Protein AF-A0A1M7IL48-F1 (afdb_monomer)

Mean predicted aligned error: 13.94 Å

pLDDT: mean 80.11, std 26.63, range [27.34, 98.88]

Radius of gyration: 30.35 Å; Cα contacts (8 Å, |Δi|>4): 413; chains: 1; bounding box: 73×75×78 Å

Structure (mmCIF, N/CA/C/O backbone):
data_AF-A0A1M7IL48-F1
#
_entry.id   AF-A0A1M7IL48-F1
#
loop_
_atom_site.group_PDB
_atom_site.id
_atom_site.type_symbol
_atom_site.label_atom_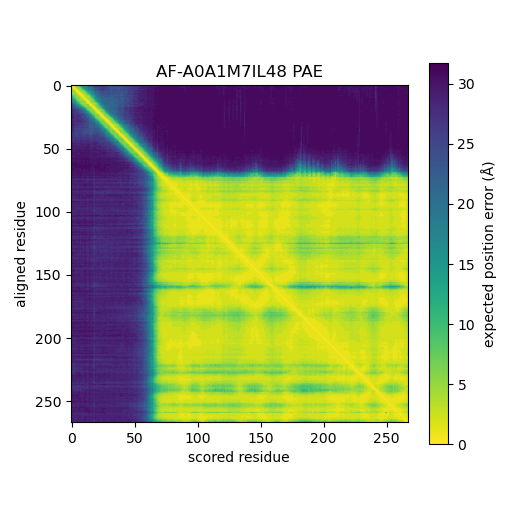id
_atom_site.label_alt_id
_atom_site.label_comp_id
_atom_site.label_asym_id
_atom_site.label_entity_id
_atom_site.label_seq_id
_atom_site.pdbx_PDB_ins_code
_atom_site.Cartn_x
_atom_site.Cartn_y
_atom_site.Cartn_z
_atom_site.occupancy
_atom_site.B_iso_or_equiv
_atom_site.auth_seq_id
_atom_site.auth_comp_id
_atom_site.auth_asym_id
_atom_site.auth_atom_id
_atom_site.pdbx_PDB_model_num
ATOM 1 N N . MET A 1 1 ? -47.225 31.837 -25.339 1.00 39.22 1 MET A N 1
ATOM 2 C CA . MET A 1 1 ? -46.363 32.777 -26.094 1.00 39.22 1 MET A CA 1
ATOM 3 C C . MET A 1 1 ? -45.392 33.449 -25.135 1.00 39.22 1 MET A C 1
ATOM 5 O O . MET A 1 1 ? -45.799 33.731 -24.018 1.00 39.22 1 MET A O 1
ATOM 9 N N . LYS A 1 2 ? -44.196 33.770 -25.651 1.00 35.56 2 LYS A N 1
ATOM 10 C CA . LYS A 1 2 ? -43.119 34.626 -25.107 1.00 35.56 2 LYS A CA 1
ATOM 11 C C . LYS A 1 2 ? -42.047 33.953 -24.231 1.00 35.56 2 LYS A C 1
ATOM 13 O O . LYS A 1 2 ? -42.188 33.799 -23.028 1.00 35.56 2 LYS A O 1
ATOM 18 N N . LYS A 1 3 ? -40.940 33.638 -24.920 1.00 40.78 3 LYS A N 1
ATOM 19 C CA . LYS A 1 3 ? -39.556 33.595 -24.421 1.00 40.78 3 LYS A CA 1
ATOM 20 C C . LYS A 1 3 ? -39.205 34.917 -23.732 1.00 40.78 3 LYS A C 1
ATOM 22 O O . LYS A 1 3 ? -39.582 35.947 -24.286 1.00 40.78 3 LYS A O 1
ATOM 27 N N . GLN A 1 4 ? -38.374 34.892 -22.688 1.00 40.81 4 GLN A N 1
ATOM 28 C CA . GLN A 1 4 ? -37.383 35.947 -22.443 1.00 40.81 4 GLN A CA 1
ATOM 29 C C . GLN A 1 4 ? -36.104 35.373 -21.818 1.00 40.81 4 GLN A C 1
ATOM 31 O O . GLN A 1 4 ? -36.156 34.540 -20.919 1.00 40.81 4 GLN A O 1
ATOM 36 N N . LEU A 1 5 ? -34.978 35.812 -22.386 1.00 42.81 5 LEU A N 1
ATOM 37 C CA . LEU A 1 5 ? -33.608 35.574 -21.946 1.00 42.81 5 LEU A CA 1
ATOM 38 C C . LEU A 1 5 ? -33.311 36.376 -20.671 1.00 42.81 5 LEU A C 1
ATOM 40 O O . LEU A 1 5 ? -33.766 37.514 -20.558 1.00 42.81 5 LEU A O 1
ATOM 44 N N . LEU A 1 6 ? -32.479 35.827 -19.782 1.00 42.81 6 LEU A N 1
ATOM 45 C CA . LEU A 1 6 ? -31.813 36.595 -18.730 1.00 42.81 6 LEU A CA 1
ATOM 46 C C . LEU A 1 6 ? -30.372 36.901 -19.159 1.00 42.81 6 LEU A C 1
ATOM 48 O O . LEU A 1 6 ? -29.627 35.998 -19.536 1.00 42.81 6 LEU A O 1
ATOM 52 N N . ALA A 1 7 ? -30.018 38.183 -19.117 1.00 37.78 7 ALA A N 1
ATOM 53 C CA . ALA A 1 7 ? -28.699 38.713 -19.427 1.00 37.78 7 ALA A CA 1
ATOM 54 C C . ALA A 1 7 ? -27.847 38.862 -18.155 1.00 37.78 7 ALA A C 1
ATOM 56 O O . ALA A 1 7 ? -28.358 39.160 -17.076 1.00 37.78 7 ALA A O 1
ATOM 57 N N . ILE A 1 8 ? -26.542 38.664 -18.330 1.00 40.22 8 ILE A N 1
ATOM 58 C CA . ILE A 1 8 ? -25.466 38.820 -17.347 1.00 40.22 8 ILE A CA 1
ATOM 59 C C . ILE A 1 8 ? -25.166 40.312 -17.136 1.00 40.22 8 ILE A C 1
ATOM 61 O O . ILE A 1 8 ? -25.099 41.065 -18.106 1.00 40.22 8 ILE A O 1
ATOM 65 N N . ALA A 1 9 ? -24.898 40.718 -15.892 1.00 37.94 9 ALA A N 1
ATOM 66 C CA . ALA A 1 9 ? -24.228 41.981 -15.586 1.00 37.94 9 ALA A CA 1
ATOM 67 C C . ALA A 1 9 ? -23.208 41.786 -14.450 1.00 37.94 9 ALA A C 1
ATOM 69 O O . ALA A 1 9 ? -23.570 41.499 -13.311 1.00 37.94 9 ALA A O 1
ATOM 70 N N . LEU A 1 10 ? -21.926 41.940 -14.796 1.00 31.81 10 LEU A N 1
ATOM 71 C CA . LEU A 1 10 ? -20.801 42.124 -13.879 1.00 31.81 10 LEU A CA 1
ATOM 72 C C . LEU A 1 10 ? -20.822 43.564 -13.348 1.00 31.81 10 LEU A C 1
ATOM 74 O O . LEU A 1 10 ? -20.897 44.501 -14.142 1.00 31.81 10 LEU A O 1
ATOM 78 N N . VAL A 1 11 ? -20.671 43.747 -12.036 1.00 45.72 11 VAL A N 1
ATOM 79 C CA . VAL A 1 11 ? -20.342 45.052 -11.445 1.00 45.72 11 VAL A CA 1
ATOM 80 C C . VAL A 1 11 ? -19.132 44.890 -10.535 1.00 45.72 11 VAL A C 1
ATOM 82 O O . VAL A 1 11 ? -19.189 44.218 -9.510 1.00 45.72 11 VAL A O 1
ATOM 85 N N . ALA A 1 12 ? -18.039 45.531 -10.940 1.00 38.00 12 ALA A N 1
ATOM 86 C CA . ALA A 1 12 ? -16.895 45.845 -10.102 1.00 38.00 12 ALA A CA 1
ATOM 87 C C . ALA A 1 12 ? -17.150 47.181 -9.390 1.00 38.00 12 ALA A C 1
ATOM 89 O O . ALA A 1 12 ? -17.581 48.139 -10.032 1.00 38.00 12 ALA A O 1
ATOM 90 N N . MET A 1 13 ? -16.822 47.278 -8.100 1.00 39.97 13 MET A N 1
ATOM 91 C CA . MET A 1 13 ? -16.533 48.562 -7.457 1.00 39.97 13 MET A CA 1
ATOM 92 C C . MET A 1 13 ? -15.357 48.425 -6.492 1.00 39.97 13 MET A C 1
ATOM 94 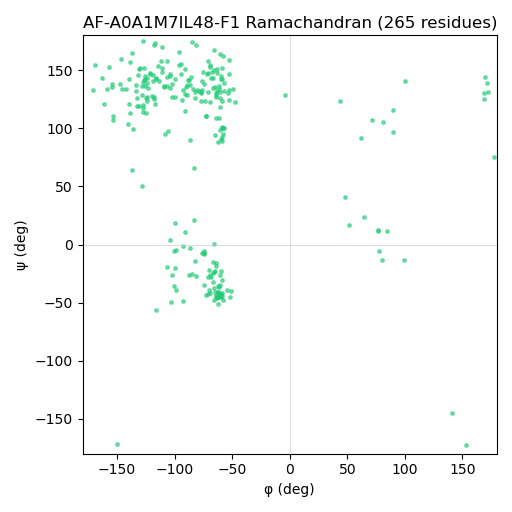O O . MET A 1 13 ? -15.380 47.648 -5.542 1.00 39.97 13 MET A O 1
ATOM 98 N N . MET A 1 14 ? -14.330 49.218 -6.790 1.00 40.41 14 MET A N 1
ATOM 99 C CA . MET A 1 14 ? -13.248 49.611 -5.897 1.00 40.41 14 MET A CA 1
ATOM 100 C C . MET A 1 14 ? -13.777 50.545 -4.801 1.00 40.41 14 MET A C 1
ATOM 102 O O . MET A 1 14 ? -14.719 51.300 -5.034 1.00 40.41 14 MET A O 1
ATOM 106 N N . GLY A 1 15 ? -13.104 50.571 -3.650 1.00 37.19 15 GLY A N 1
ATOM 107 C CA . GLY A 1 15 ? -13.331 51.594 -2.630 1.00 37.19 15 GLY A CA 1
ATOM 108 C C . GLY A 1 15 ? -12.500 51.390 -1.368 1.00 37.19 15 GLY A C 1
ATOM 109 O O . GLY A 1 15 ? -13.026 50.969 -0.345 1.00 37.19 15 GLY A O 1
ATOM 110 N N . LEU A 1 16 ? -11.202 51.696 -1.438 1.00 35.31 16 LEU A N 1
ATOM 111 C CA . LEU A 1 16 ? -10.385 51.993 -0.260 1.00 35.31 16 LEU A CA 1
ATOM 112 C C . LEU A 1 16 ? -10.697 53.419 0.205 1.00 35.31 16 LEU A C 1
ATOM 114 O O . LEU A 1 16 ? -10.642 54.338 -0.608 1.00 35.31 16 LEU A O 1
ATOM 118 N N . THR A 1 17 ? -10.977 53.600 1.497 1.00 35.31 17 THR A N 1
ATOM 119 C CA . THR A 1 17 ? -10.338 54.586 2.397 1.00 35.31 17 THR A CA 1
ATOM 120 C C . THR A 1 17 ? -11.111 54.680 3.714 1.00 35.31 17 THR A C 1
ATOM 122 O O . THR A 1 17 ? -12.298 54.984 3.732 1.00 35.31 17 THR A O 1
ATOM 125 N N . ALA A 1 18 ? -10.410 54.485 4.829 1.00 29.98 18 ALA A N 1
ATOM 126 C CA . ALA A 1 18 ? -10.727 55.146 6.090 1.00 29.98 18 ALA A CA 1
ATOM 127 C C . ALA A 1 18 ? -9.439 55.257 6.913 1.00 29.98 18 ALA A C 1
ATOM 129 O O . ALA A 1 18 ? -8.909 54.262 7.406 1.00 29.98 18 ALA A O 1
ATOM 130 N N . CYS A 1 19 ? -8.923 56.483 6.996 1.00 35.69 19 CYS A N 1
ATOM 131 C CA . CYS A 1 19 ? -7.840 56.883 7.881 1.00 35.69 19 CYS A CA 1
ATOM 132 C C . CYS A 1 19 ? -8.281 56.758 9.345 1.00 35.69 19 CYS A C 1
ATOM 134 O O . CYS A 1 19 ? -9.362 57.219 9.711 1.00 35.69 19 CYS A O 1
ATOM 136 N N . GLY A 1 20 ? -7.416 56.197 10.182 1.00 30.62 20 GLY A N 1
ATOM 137 C CA . GLY A 1 20 ? -7.510 56.254 11.635 1.00 30.62 20 GLY A CA 1
ATOM 138 C C . GLY A 1 20 ? -6.107 56.449 12.188 1.00 30.62 20 GLY A C 1
ATOM 139 O O . GLY A 1 20 ? -5.299 55.527 12.160 1.00 30.62 20 GLY A O 1
ATOM 140 N N . GLU A 1 21 ? -5.815 57.673 12.610 1.00 29.94 21 GLU A N 1
ATOM 141 C CA . GLU A 1 21 ? -4.534 58.102 13.160 1.00 29.94 21 GLU A CA 1
ATOM 142 C C . GLU A 1 21 ? -4.566 57.999 14.687 1.00 29.94 21 GLU A C 1
ATOM 144 O O . GLU A 1 21 ? -5.426 58.597 15.331 1.00 29.94 21 GLU A O 1
ATOM 149 N N . SER A 1 22 ? -3.622 57.258 15.268 1.00 32.09 22 SER A N 1
ATOM 150 C CA . SER A 1 22 ? -3.131 57.501 16.627 1.00 32.09 22 SER A CA 1
ATOM 151 C C . SER A 1 22 ? -1.775 56.822 16.818 1.00 32.09 22 SER A C 1
ATOM 153 O O . SER A 1 22 ? -1.643 55.607 16.664 1.00 32.09 22 SER A O 1
ATOM 155 N N . GLU A 1 23 ? -0.778 57.642 17.137 1.00 29.47 23 GLU A N 1
ATOM 156 C CA . GLU A 1 23 ? 0.610 57.293 17.424 1.00 29.47 23 GLU A CA 1
ATOM 157 C C . GLU A 1 23 ? 0.757 56.292 18.586 1.00 29.47 23 GLU A C 1
ATOM 159 O O . GLU A 1 23 ? 0.158 56.455 19.647 1.00 29.47 23 GLU A O 1
ATOM 164 N N . SER A 1 24 ? 1.654 55.311 18.450 1.00 27.34 24 SER A N 1
ATOM 165 C CA . SER A 1 24 ? 2.903 55.279 19.233 1.00 27.34 24 SER A CA 1
ATOM 166 C C . SER A 1 24 ? 3.703 53.977 19.056 1.00 27.34 24 SER A C 1
ATOM 168 O O . SER A 1 24 ? 3.239 52.864 19.267 1.00 27.34 24 SER A O 1
ATOM 170 N N . SER A 1 25 ? 4.994 54.187 18.787 1.00 27.88 25 SER A N 1
ATOM 171 C CA . SER A 1 25 ? 6.159 53.369 19.161 1.00 27.88 25 SER A CA 1
ATOM 172 C C . SER A 1 25 ? 6.452 52.000 18.507 1.00 27.88 25 SER A C 1
ATOM 174 O O . SER A 1 25 ? 5.992 50.953 18.938 1.00 27.88 25 SER A O 1
ATOM 176 N N . LYS A 1 26 ? 7.502 52.075 17.670 1.00 28.53 26 LYS A N 1
ATOM 177 C CA . LYS A 1 26 ? 8.737 51.256 17.621 1.00 28.53 26 LYS A CA 1
ATOM 178 C C . LYS A 1 26 ? 8.792 49.965 16.778 1.00 28.53 26 LYS A C 1
ATOM 180 O O . LYS A 1 26 ? 8.310 48.919 17.179 1.00 28.53 26 LYS A O 1
ATOM 185 N N . LYS A 1 27 ? 9.695 50.087 15.784 1.00 27.78 27 LYS A N 1
ATOM 186 C CA . LYS A 1 27 ? 10.626 49.111 15.172 1.00 27.78 27 LYS A CA 1
ATOM 187 C C . LYS A 1 27 ? 10.063 48.149 14.117 1.00 27.78 27 LYS A C 1
ATOM 189 O O . LYS A 1 27 ? 9.462 47.149 14.464 1.00 27.78 27 LYS A O 1
ATOM 194 N N . GLU A 1 28 ? 10.389 48.411 12.845 1.00 32.62 28 GLU A N 1
ATOM 195 C CA . GLU A 1 28 ? 11.391 47.666 12.042 1.00 32.62 28 GLU A CA 1
ATOM 196 C C . GLU A 1 28 ? 11.365 48.085 10.553 1.00 32.62 28 GLU A C 1
ATOM 198 O O . GLU A 1 28 ? 10.289 48.268 9.990 1.00 32.62 28 GLU A O 1
ATOM 203 N N . LYS A 1 29 ? 12.552 48.219 9.930 1.00 28.06 29 LYS A N 1
ATOM 204 C CA . LYS A 1 29 ? 12.923 47.927 8.513 1.00 28.06 29 LYS A CA 1
ATOM 205 C C . LYS A 1 29 ? 14.322 48.521 8.249 1.00 28.06 29 LYS A C 1
ATOM 207 O O . LYS A 1 29 ? 14.585 49.613 8.730 1.00 28.06 29 LYS A O 1
ATOM 212 N N . SER A 1 30 ? 15.335 47.844 7.691 1.00 28.81 30 SER A N 1
ATOM 213 C CA . SER A 1 30 ? 15.449 47.043 6.454 1.00 28.81 30 SER A CA 1
ATOM 214 C C . SER A 1 30 ? 15.180 47.882 5.198 1.00 28.81 30 SER A C 1
ATOM 216 O O . SER A 1 30 ? 14.038 48.028 4.768 1.00 28.81 30 SER A O 1
ATOM 218 N N . ASP A 1 31 ? 16.266 48.432 4.645 1.00 30.11 31 ASP A N 1
ATOM 219 C CA . ASP A 1 31 ? 16.323 49.190 3.391 1.00 30.11 31 ASP A CA 1
ATOM 220 C C . ASP A 1 31 ? 16.583 48.275 2.184 1.00 30.11 31 ASP A C 1
ATOM 222 O O . ASP A 1 31 ? 17.447 47.395 2.217 1.00 30.11 31 ASP A O 1
ATOM 226 N N . LYS A 1 32 ? 15.853 48.537 1.093 1.00 29.06 32 LYS A N 1
ATOM 227 C CA . LYS A 1 32 ? 16.016 47.963 -0.250 1.00 29.06 32 LYS A CA 1
ATOM 228 C C . LYS A 1 32 ? 16.345 49.115 -1.207 1.00 29.06 32 LYS A C 1
ATOM 230 O O . LYS A 1 32 ? 15.608 50.095 -1.246 1.00 29.06 32 LYS A O 1
ATOM 235 N N . LYS A 1 33 ? 17.454 48.994 -1.944 1.00 30.70 33 LYS A N 1
ATOM 236 C CA . LYS A 1 33 ? 18.028 50.031 -2.820 1.00 30.70 33 LYS A CA 1
ATOM 237 C C . LYS A 1 33 ? 17.515 49.945 -4.268 1.00 30.70 33 LYS A C 1
ATOM 239 O O . LYS A 1 33 ? 17.153 48.870 -4.742 1.00 30.70 33 LYS A O 1
ATOM 244 N N . GLU A 1 34 ? 17.502 51.124 -4.888 1.00 31.08 34 GLU A N 1
ATOM 245 C CA . GLU A 1 34 ? 17.028 51.576 -6.204 1.00 31.08 34 GLU A CA 1
ATOM 246 C C . GLU A 1 34 ? 17.523 50.828 -7.453 1.00 31.08 34 GLU A C 1
ATOM 248 O O . GLU A 1 34 ? 18.600 50.235 -7.476 1.00 31.08 34 GLU A O 1
ATOM 253 N N . ALA A 1 35 ? 16.731 50.986 -8.522 1.00 28.33 35 ALA A N 1
ATOM 254 C CA . ALA A 1 35 ? 17.084 50.786 -9.922 1.00 28.33 35 ALA A CA 1
ATOM 255 C C . ALA A 1 35 ? 17.211 52.160 -10.613 1.00 28.33 35 ALA A C 1
ATOM 257 O O . ALA A 1 35 ? 16.340 53.010 -10.429 1.00 28.33 35 ALA A O 1
ATOM 258 N N . GLU A 1 36 ? 18.253 52.354 -11.427 1.00 33.31 36 GLU A N 1
ATOM 259 C CA . GLU A 1 36 ? 18.422 53.524 -12.300 1.00 33.31 36 GLU A CA 1
ATOM 260 C C . GLU A 1 36 ? 18.242 53.152 -13.781 1.00 33.31 36 GLU A C 1
ATOM 262 O O . GLU A 1 36 ? 18.735 52.138 -14.274 1.00 33.31 36 GLU A O 1
ATOM 267 N N . THR A 1 37 ? 17.514 54.028 -14.466 1.00 31.91 37 THR A N 1
ATOM 268 C CA . THR A 1 37 ? 17.273 54.158 -15.909 1.00 31.91 37 THR A CA 1
ATOM 269 C C . THR A 1 37 ? 18.337 55.017 -16.591 1.00 31.91 37 THR A C 1
ATOM 271 O O . THR A 1 37 ? 18.580 56.109 -16.086 1.00 31.91 37 THR A O 1
ATOM 274 N N . THR A 1 38 ? 18.768 54.665 -17.814 1.00 29.89 38 THR A N 1
ATOM 275 C CA . THR A 1 38 ? 19.127 55.666 -18.846 1.00 29.89 38 THR A CA 1
ATOM 276 C C . THR A 1 38 ? 18.985 55.113 -20.271 1.00 29.89 38 THR A C 1
ATOM 278 O O . THR A 1 38 ? 19.451 54.021 -20.581 1.00 29.89 38 THR A O 1
ATOM 281 N N . THR A 1 39 ? 18.389 55.922 -21.149 1.00 29.25 39 THR A N 1
ATOM 282 C CA . THR A 1 39 ? 18.326 55.781 -22.617 1.00 29.25 39 THR A CA 1
ATOM 283 C C . THR A 1 39 ? 18.953 57.031 -23.241 1.00 29.25 39 THR A C 1
ATOM 285 O O . THR A 1 39 ? 18.781 58.107 -22.674 1.00 29.25 39 THR A O 1
ATOM 288 N N . VAL A 1 40 ? 19.611 56.906 -24.403 1.00 33.66 40 VAL A N 1
ATOM 289 C CA . VAL A 1 40 ? 19.364 57.636 -25.677 1.00 33.66 40 VAL A CA 1
ATOM 290 C C . VAL A 1 40 ? 20.516 57.364 -26.668 1.00 33.66 40 VAL A C 1
ATOM 292 O O . VAL A 1 40 ? 21.663 57.167 -26.282 1.00 33.66 40 VAL A O 1
ATOM 295 N N . ALA A 1 41 ? 20.121 57.288 -27.940 1.00 34.03 41 ALA A N 1
ATOM 296 C CA . ALA A 1 41 ? 20.806 56.831 -29.146 1.00 34.03 41 ALA A CA 1
ATOM 297 C C . ALA A 1 41 ? 21.753 57.847 -29.815 1.00 34.03 41 ALA A C 1
ATOM 299 O O . ALA A 1 41 ? 21.668 59.035 -29.531 1.00 34.03 41 ALA A O 1
ATOM 300 N N . GLU A 1 42 ? 22.516 57.379 -30.816 1.00 32.06 42 GLU A N 1
ATOM 301 C CA . GLU A 1 42 ? 22.697 58.082 -32.098 1.00 32.06 42 GLU A CA 1
ATOM 302 C C . GLU A 1 42 ? 23.117 57.126 -33.240 1.00 32.06 42 GLU A C 1
ATOM 304 O O . GLU A 1 42 ? 23.696 56.064 -33.016 1.00 32.06 42 GLU A O 1
ATOM 309 N N . THR A 1 43 ? 22.749 57.524 -34.459 1.00 30.47 43 THR A N 1
ATOM 310 C CA . THR A 1 43 ? 22.688 56.790 -35.739 1.00 30.47 43 THR A CA 1
ATOM 311 C C . THR A 1 43 ? 23.759 57.307 -36.707 1.00 30.47 43 THR A C 1
ATOM 313 O O . THR A 1 43 ? 23.965 58.515 -36.720 1.00 30.47 43 THR A O 1
ATOM 316 N N . THR A 1 44 ? 24.335 56.489 -37.607 1.00 30.06 44 THR A N 1
ATOM 317 C CA . THR A 1 44 ? 24.717 56.917 -38.985 1.00 30.06 44 THR A CA 1
ATOM 318 C C . THR A 1 44 ? 24.862 55.716 -39.951 1.00 30.06 44 THR A C 1
ATOM 320 O O . THR A 1 44 ? 25.468 54.707 -39.598 1.00 30.06 44 THR A O 1
ATOM 323 N N . GLU A 1 45 ? 24.273 55.860 -41.148 1.00 30.62 45 GLU A N 1
ATOM 324 C CA . GLU A 1 45 ? 24.330 55.041 -42.388 1.00 30.62 45 GLU A CA 1
ATOM 325 C C . GLU A 1 45 ? 25.772 54.925 -42.970 1.00 30.62 45 GLU A C 1
ATOM 327 O O . GLU A 1 45 ? 26.644 55.677 -42.556 1.00 30.62 45 GLU A O 1
ATOM 332 N N . GLU A 1 46 ? 26.164 54.018 -43.885 1.00 31.50 46 GLU A N 1
ATOM 333 C CA . GLU A 1 46 ? 25.662 53.819 -45.260 1.00 31.50 46 GLU A CA 1
ATOM 334 C C . GLU A 1 46 ? 26.212 52.513 -45.915 1.00 31.50 46 GLU A C 1
ATOM 336 O O . GLU A 1 46 ? 27.410 52.245 -45.894 1.00 31.50 46 GLU A O 1
ATOM 341 N N . LYS A 1 47 ? 25.302 51.732 -46.524 1.00 30.09 47 LYS A N 1
ATOM 342 C CA . LYS A 1 47 ? 25.309 51.142 -47.889 1.00 30.09 47 LYS A CA 1
ATOM 343 C C . LYS A 1 47 ? 26.572 50.484 -48.494 1.00 30.09 47 LYS A C 1
ATOM 345 O O . LYS A 1 47 ? 27.524 51.160 -48.867 1.00 30.09 47 LYS A O 1
ATOM 350 N N . THR A 1 48 ? 26.440 49.212 -48.899 1.00 28.91 48 THR A N 1
ATOM 351 C CA . THR A 1 48 ? 26.691 48.757 -50.293 1.00 28.91 48 THR A CA 1
ATOM 352 C C . THR A 1 48 ? 26.076 47.378 -50.584 1.00 28.91 48 THR A C 1
ATOM 354 O O . THR A 1 48 ? 25.972 46.526 -49.711 1.00 28.91 48 THR A O 1
ATOM 357 N N . THR A 1 49 ? 25.589 47.251 -51.817 1.00 30.25 49 THR A N 1
ATOM 358 C CA . THR A 1 49 ? 24.817 46.178 -52.471 1.00 30.25 49 THR A CA 1
ATOM 359 C C . THR A 1 49 ? 25.684 45.046 -53.046 1.00 30.25 49 THR A C 1
ATOM 361 O O . THR A 1 49 ? 26.889 45.227 -53.164 1.00 30.25 49 THR A O 1
ATOM 364 N N . GLU A 1 50 ? 24.987 44.004 -53.537 1.00 35.25 50 GLU A N 1
ATOM 365 C CA . GLU A 1 50 ? 25.389 42.857 -54.394 1.00 35.25 50 GLU A CA 1
ATOM 366 C C . GLU A 1 50 ? 25.634 41.535 -53.646 1.00 35.25 50 GLU A C 1
ATOM 368 O O . GLU A 1 50 ? 26.227 41.550 -52.577 1.00 35.25 50 GLU A O 1
ATOM 373 N N . THR A 1 51 ? 25.274 40.330 -54.104 1.00 28.97 51 THR A N 1
ATOM 374 C CA . THR A 1 51 ? 24.363 39.742 -55.114 1.00 28.97 51 THR A CA 1
ATOM 375 C C . THR A 1 51 ? 24.359 38.227 -54.788 1.00 28.97 51 THR A C 1
ATOM 377 O O . THR A 1 51 ? 25.294 37.742 -54.160 1.00 28.97 51 THR A O 1
ATOM 380 N N . GLU A 1 52 ? 23.285 37.526 -55.161 1.00 37.72 52 GLU A N 1
ATOM 381 C CA . GLU A 1 52 ? 23.068 36.065 -55.240 1.00 37.72 52 GLU A CA 1
ATOM 382 C C . GLU A 1 52 ? 24.240 35.103 -54.943 1.00 37.72 52 GLU A C 1
ATOM 384 O O . GLU A 1 52 ? 25.245 35.109 -55.646 1.00 37.72 52 GLU A O 1
ATOM 389 N N . GLU A 1 53 ? 23.998 34.131 -54.056 1.00 34.19 53 GLU A N 1
ATOM 390 C CA . GLU A 1 53 ? 24.191 32.715 -54.401 1.00 34.19 53 GLU A CA 1
ATOM 391 C C . GLU A 1 53 ? 23.267 31.847 -53.528 1.00 34.19 53 GLU A C 1
ATOM 393 O O . GLU A 1 53 ? 23.423 31.752 -52.310 1.00 34.19 53 GLU A O 1
ATOM 398 N N . GLU A 1 54 ? 22.251 31.246 -54.152 1.00 41.91 54 GLU A N 1
ATOM 399 C CA . GLU A 1 54 ? 21.460 30.174 -53.553 1.00 41.91 54 GLU A CA 1
ATOM 400 C C . GLU A 1 54 ? 22.377 28.968 -53.329 1.00 41.91 54 GLU A C 1
ATOM 402 O O . GLU A 1 54 ? 22.783 28.294 -54.274 1.00 41.91 54 GLU A O 1
ATOM 407 N N . THR A 1 55 ? 22.702 28.671 -52.073 1.00 33.06 55 THR A N 1
ATOM 408 C CA . THR A 1 55 ? 23.255 27.368 -51.698 1.00 33.06 55 THR A CA 1
ATOM 409 C C . THR A 1 55 ? 22.189 26.605 -50.931 1.00 33.06 55 THR A C 1
ATOM 411 O O . THR A 1 55 ? 21.993 26.779 -49.732 1.00 33.06 55 THR A O 1
ATOM 414 N N . THR A 1 56 ? 21.464 25.768 -51.666 1.00 40.19 56 THR A N 1
ATOM 415 C CA . THR A 1 56 ? 20.666 24.663 -51.136 1.00 40.19 56 THR A CA 1
ATOM 416 C C . THR A 1 56 ? 21.604 23.743 -50.358 1.00 40.19 56 THR A C 1
ATOM 418 O O . THR A 1 56 ? 22.293 22.906 -50.936 1.00 40.19 56 THR A O 1
ATOM 421 N N . THR A 1 57 ? 21.687 23.927 -49.045 1.00 35.66 57 THR A N 1
ATOM 422 C CA . THR A 1 57 ? 22.284 22.941 -48.149 1.00 35.66 57 THR A CA 1
ATOM 423 C C . THR A 1 57 ? 21.304 21.784 -48.042 1.00 35.66 57 THR A C 1
ATOM 425 O O . THR A 1 57 ? 20.204 21.927 -47.507 1.00 35.66 57 THR A O 1
ATOM 428 N N . GLU A 1 58 ? 21.691 20.652 -48.624 1.00 40.62 58 GLU A N 1
ATOM 429 C CA . GLU A 1 58 ? 21.009 19.374 -48.478 1.00 40.62 58 GLU A CA 1
ATOM 430 C C . GLU A 1 58 ? 20.732 19.120 -46.994 1.00 40.62 58 GLU A C 1
ATOM 432 O O . GLU A 1 58 ? 21.641 19.117 -46.161 1.00 40.62 58 GLU A O 1
ATOM 437 N N . ALA A 1 59 ? 19.454 18.931 -46.666 1.00 40.91 59 ALA A N 1
ATOM 438 C CA . ALA A 1 59 ? 19.050 18.378 -45.392 1.00 40.91 59 ALA A CA 1
ATOM 439 C C . ALA A 1 59 ? 19.655 16.973 -45.301 1.00 40.91 59 ALA A C 1
ATOM 441 O O . ALA A 1 59 ? 19.141 16.020 -45.887 1.00 40.91 59 ALA A O 1
ATOM 442 N N . SER A 1 60 ? 20.783 16.868 -44.599 1.00 38.84 60 SER A N 1
ATOM 443 C CA . SER A 1 60 ? 21.283 15.602 -44.092 1.00 38.84 60 SER A CA 1
ATOM 444 C C . SER A 1 60 ? 20.191 15.050 -43.189 1.00 38.84 60 SER A C 1
ATOM 446 O O . SER A 1 60 ? 19.994 15.527 -42.074 1.00 38.84 60 SER A O 1
ATOM 448 N N . SER A 1 61 ? 19.435 14.094 -43.720 1.00 45.09 61 SER A N 1
ATOM 449 C CA . SER A 1 61 ? 18.591 13.195 -42.951 1.00 45.09 61 SER A CA 1
ATOM 450 C C . SER A 1 61 ? 19.508 12.453 -41.983 1.00 45.09 61 SER A C 1
ATOM 452 O O . SER A 1 61 ? 20.059 11.411 -42.332 1.00 45.09 61 SER A O 1
ATOM 454 N N . GLU A 1 62 ? 19.718 13.019 -40.794 1.00 44.72 62 GLU A N 1
ATOM 455 C CA . GLU A 1 62 ? 20.119 12.245 -39.627 1.00 44.72 62 GLU A CA 1
ATOM 456 C C . GLU A 1 62 ? 19.019 11.209 -39.425 1.00 44.72 62 GLU A C 1
ATOM 458 O O . GLU A 1 62 ? 17.907 11.497 -38.991 1.00 44.72 62 GLU A O 1
ATOM 463 N N . GLU A 1 63 ? 19.314 10.004 -39.894 1.00 46.25 63 GLU A N 1
ATOM 464 C CA . GLU A 1 63 ? 18.577 8.804 -39.570 1.00 46.25 63 GLU A CA 1
ATOM 465 C C . GLU A 1 63 ? 18.639 8.694 -38.042 1.00 46.25 63 GLU A C 1
ATOM 467 O O . GLU A 1 63 ? 19.678 8.344 -37.482 1.00 46.25 63 GLU A O 1
ATOM 472 N N . GLU A 1 64 ? 17.563 9.100 -37.358 1.00 44.94 64 GLU A N 1
ATOM 473 C CA . GLU A 1 64 ? 17.384 8.836 -35.936 1.00 44.94 64 GLU A CA 1
ATOM 474 C C . GLU A 1 64 ? 17.423 7.317 -35.765 1.00 44.94 64 GLU A C 1
ATOM 476 O O . GLU A 1 64 ? 16.423 6.609 -35.904 1.00 44.94 64 GLU A O 1
ATOM 481 N N . THR A 1 65 ? 18.614 6.791 -35.488 1.00 38.16 65 THR A N 1
ATOM 482 C CA . THR A 1 65 ? 18.782 5.469 -34.913 1.00 38.16 65 THR A CA 1
ATOM 483 C C . THR A 1 65 ? 18.108 5.512 -33.555 1.00 38.16 65 THR A C 1
ATOM 485 O O . THR A 1 65 ? 18.729 5.836 -32.542 1.00 38.16 65 THR A O 1
ATOM 488 N N . THR A 1 66 ? 16.811 5.215 -33.547 1.00 44.94 66 THR A N 1
ATOM 489 C CA . THR A 1 66 ? 16.066 4.843 -32.354 1.00 44.94 66 THR A CA 1
ATOM 490 C C . THR A 1 66 ? 16.746 3.593 -31.815 1.00 44.94 66 THR A C 1
ATOM 492 O O . THR A 1 66 ? 16.497 2.462 -32.229 1.00 44.94 66 THR A O 1
ATOM 495 N N . THR A 1 67 ? 17.719 3.809 -30.933 1.00 43.47 67 THR A N 1
ATOM 496 C CA . THR A 1 67 ? 18.281 2.742 -30.122 1.00 43.47 67 THR A CA 1
ATOM 497 C C . THR A 1 67 ? 17.133 2.303 -29.232 1.00 43.47 67 THR A C 1
ATOM 499 O O . THR A 1 67 ? 16.840 2.947 -28.231 1.00 43.47 67 THR A O 1
ATOM 502 N N . SER A 1 68 ? 16.407 1.270 -29.664 1.00 53.69 68 SER A N 1
ATOM 503 C CA . SER A 1 68 ? 15.395 0.606 -28.854 1.00 53.69 68 SER A CA 1
ATOM 504 C C . SER A 1 68 ? 16.096 0.140 -27.586 1.00 53.69 68 SER A C 1
ATOM 506 O O . SER A 1 68 ? 16.824 -0.854 -27.618 1.00 53.69 68 SER A O 1
ATOM 508 N N . ALA A 1 69 ? 15.933 0.888 -26.494 1.00 59.72 69 ALA A N 1
ATOM 509 C CA . ALA A 1 69 ? 16.429 0.486 -25.191 1.00 59.72 69 ALA A CA 1
ATOM 510 C C . ALA A 1 69 ? 15.896 -0.922 -24.895 1.00 59.72 69 ALA A C 1
ATOM 512 O O . ALA A 1 69 ? 14.724 -1.218 -25.148 1.00 59.72 69 ALA A O 1
ATOM 513 N N . ALA A 1 70 ? 16.773 -1.815 -24.439 1.00 66.38 70 ALA A N 1
ATOM 514 C CA . ALA A 1 70 ? 16.360 -3.150 -24.034 1.00 66.38 70 ALA A CA 1
ATOM 515 C C . ALA A 1 70 ? 15.321 -3.037 -22.907 1.00 66.38 70 ALA A C 1
ATOM 517 O O . ALA A 1 70 ? 15.416 -2.150 -22.055 1.00 66.38 70 ALA A O 1
ATOM 518 N N . ALA A 1 71 ? 14.316 -3.915 -22.920 1.00 75.62 71 ALA A N 1
ATOM 519 C CA . ALA A 1 71 ? 13.312 -3.946 -21.864 1.00 75.62 71 ALA A CA 1
ATOM 520 C C . ALA A 1 71 ? 13.983 -4.204 -20.498 1.00 75.62 71 ALA A C 1
ATOM 522 O O . ALA A 1 71 ? 14.934 -4.988 -20.440 1.00 75.62 71 ALA A O 1
ATOM 523 N N . PRO A 1 72 ? 13.511 -3.570 -19.409 1.00 81.31 72 PRO A N 1
ATOM 524 C CA . PRO A 1 72 ? 14.066 -3.795 -18.079 1.00 81.31 72 PRO A CA 1
ATOM 525 C C . PRO A 1 72 ? 13.884 -5.260 -17.659 1.00 81.31 72 PRO A C 1
ATOM 527 O O . PRO A 1 72 ? 12.796 -5.821 -17.797 1.00 81.31 72 PRO A O 1
ATOM 530 N N . GLU A 1 73 ? 14.943 -5.873 -17.129 1.00 87.12 73 GLU A N 1
ATOM 531 C CA . GLU A 1 73 ? 14.896 -7.229 -16.573 1.00 87.12 73 GLU A CA 1
ATOM 532 C C . GLU A 1 73 ? 14.575 -7.173 -15.074 1.00 87.12 73 GLU A C 1
ATOM 534 O O . GLU A 1 73 ? 15.361 -6.665 -14.275 1.00 87.12 73 GLU A O 1
ATOM 539 N N . TYR A 1 74 ? 13.413 -7.699 -14.688 1.00 90.56 74 TYR A N 1
ATOM 540 C CA . TYR A 1 74 ? 12.965 -7.772 -13.296 1.00 90.56 74 TYR A CA 1
ATOM 541 C C . TYR A 1 74 ? 13.033 -9.201 -12.757 1.00 90.56 74 TYR A C 1
ATOM 543 O O . TYR A 1 74 ? 12.972 -10.166 -13.523 1.00 90.56 74 TYR A O 1
ATOM 551 N N . ASP A 1 75 ? 13.098 -9.335 -11.432 1.00 93.00 75 ASP A N 1
ATOM 552 C CA . ASP A 1 75 ? 12.942 -10.637 -10.786 1.00 93.00 75 ASP A CA 1
ATOM 553 C C . ASP A 1 75 ? 11.535 -11.209 -11.053 1.00 93.00 75 ASP A C 1
ATOM 555 O O . ASP A 1 75 ? 10.549 -10.478 -11.179 1.00 93.00 75 ASP A O 1
ATOM 559 N N . GLU A 1 76 ? 11.431 -12.539 -11.138 1.00 93.69 76 GLU A N 1
ATOM 560 C CA . GLU A 1 76 ? 10.153 -13.221 -11.363 1.00 93.69 76 GLU A CA 1
ATOM 561 C C . GLU A 1 76 ? 9.160 -12.910 -10.231 1.00 93.69 76 GLU A C 1
ATOM 563 O O . GLU A 1 76 ? 9.441 -13.157 -9.053 1.00 93.69 76 GLU A O 1
ATOM 568 N N . PHE A 1 77 ? 7.971 -12.420 -10.594 1.00 95.44 77 PHE A N 1
ATOM 569 C CA . PHE A 1 77 ? 6.902 -12.166 -9.634 1.00 95.44 77 PHE A CA 1
ATOM 570 C C . PHE A 1 77 ? 6.415 -13.463 -8.985 1.00 95.44 77 PHE A C 1
ATOM 572 O O . PHE A 1 77 ? 6.060 -14.431 -9.660 1.00 95.44 77 PHE A O 1
ATOM 579 N N . LYS A 1 78 ? 6.334 -13.449 -7.653 1.00 95.25 78 LYS A N 1
ATOM 580 C CA . LYS A 1 78 ? 5.770 -14.533 -6.850 1.00 95.25 78 LYS A CA 1
ATOM 581 C C . LYS A 1 78 ? 4.713 -13.959 -5.923 1.00 95.25 78 LYS A C 1
ATOM 583 O O . LYS A 1 78 ? 5.016 -13.109 -5.089 1.00 95.25 78 LYS A O 1
ATOM 588 N N . LEU A 1 79 ? 3.483 -14.445 -6.065 1.00 97.12 79 LEU A N 1
ATOM 589 C CA . LEU A 1 79 ? 2.399 -14.090 -5.160 1.00 97.12 79 LEU A CA 1
ATOM 590 C C . LEU A 1 79 ? 2.730 -14.596 -3.750 1.00 97.12 79 LEU A C 1
ATOM 592 O O . LEU A 1 79 ? 3.068 -15.766 -3.575 1.00 97.12 79 LEU A O 1
ATOM 596 N N . VAL A 1 80 ? 2.638 -13.714 -2.754 1.00 97.44 80 VAL A N 1
ATOM 597 C CA . VAL A 1 80 ? 2.852 -14.084 -1.349 1.00 97.44 80 VAL A CA 1
ATOM 598 C C . VAL A 1 80 ? 1.681 -14.934 -0.859 1.00 97.44 80 VAL A C 1
ATOM 600 O O . VAL A 1 80 ? 0.520 -14.549 -1.022 1.00 97.44 80 VAL A O 1
ATOM 603 N N . ASP A 1 81 ? 1.984 -16.065 -0.220 1.00 96.31 81 ASP A N 1
ATOM 604 C CA . ASP A 1 81 ? 0.979 -16.951 0.369 1.00 96.31 81 ASP A CA 1
ATOM 605 C C . ASP A 1 81 ? 0.042 -16.175 1.314 1.00 96.31 81 ASP A C 1
ATOM 607 O O . ASP A 1 81 ? 0.473 -15.525 2.266 1.00 96.31 81 ASP A O 1
ATOM 611 N N . GLY A 1 82 ? -1.264 -16.260 1.053 1.00 94.81 82 GLY A N 1
ATOM 612 C CA . GLY A 1 82 ? -2.306 -15.578 1.828 1.00 94.81 82 GLY A CA 1
ATOM 613 C C . GLY A 1 82 ? -2.823 -14.273 1.214 1.00 94.81 82 GLY A C 1
ATOM 614 O O . GLY A 1 82 ? -3.883 -13.804 1.636 1.00 94.81 82 GLY A O 1
ATOM 615 N N . LEU A 1 83 ? -2.148 -13.712 0.204 1.00 96.75 83 LEU A N 1
ATOM 616 C CA . LEU A 1 83 ? -2.739 -12.671 -0.641 1.00 96.75 83 LEU A CA 1
ATOM 617 C C . LEU A 1 83 ? -3.748 -13.282 -1.624 1.00 96.75 83 LEU A C 1
ATOM 619 O O . LEU A 1 83 ? -3.614 -14.429 -2.050 1.00 96.75 83 LEU A O 1
ATOM 623 N N . GLY A 1 84 ? -4.782 -12.508 -1.966 1.00 94.50 84 GLY A N 1
ATOM 624 C CA . GLY A 1 84 ? -5.735 -12.886 -3.012 1.00 94.50 84 GLY A CA 1
ATOM 625 C C . GLY A 1 84 ? -5.098 -12.808 -4.401 1.00 94.50 84 GLY A C 1
ATOM 626 O O . GLY A 1 84 ? -4.127 -12.081 -4.594 1.00 94.50 84 GLY A O 1
ATOM 627 N N . ASP A 1 85 ? -5.660 -13.529 -5.368 1.00 95.69 85 ASP A N 1
ATOM 628 C CA . ASP A 1 85 ? -5.206 -13.563 -6.766 1.00 95.69 85 ASP A CA 1
ATOM 629 C C . ASP A 1 85 ? -5.733 -12.393 -7.618 1.00 95.69 85 ASP A C 1
ATOM 631 O O . ASP A 1 85 ? -5.231 -12.137 -8.712 1.00 95.69 85 ASP A O 1
ATOM 635 N N . LYS A 1 86 ? -6.736 -11.662 -7.125 1.00 97.75 86 LYS A N 1
ATOM 636 C CA . LYS A 1 86 ? -7.287 -10.474 -7.785 1.00 97.75 86 LYS A CA 1
ATOM 637 C C . LYS A 1 86 ? -6.420 -9.246 -7.534 1.00 97.75 86 LYS A C 1
ATOM 639 O O . LYS A 1 86 ? -6.107 -8.926 -6.390 1.00 97.75 86 LYS A O 1
ATOM 644 N N . TYR A 1 87 ? -6.130 -8.491 -8.593 1.00 97.81 87 TYR A N 1
ATOM 645 C CA . TYR A 1 87 ? -5.374 -7.237 -8.481 1.00 97.81 87 TYR A CA 1
ATOM 646 C C . TYR A 1 87 ? -6.157 -6.152 -7.722 1.00 97.81 87 TYR A C 1
ATOM 648 O O . TYR A 1 87 ? -5.571 -5.346 -7.001 1.00 97.81 87 TYR A O 1
ATOM 656 N N . VAL A 1 88 ? -7.487 -6.162 -7.853 1.00 98.25 88 VAL A N 1
ATOM 657 C CA . VAL A 1 88 ? -8.416 -5.283 -7.136 1.00 98.25 88 VAL A CA 1
ATOM 658 C C . VAL A 1 88 ? -9.434 -6.158 -6.411 1.00 98.25 88 VAL A C 1
ATOM 660 O O . VAL A 1 88 ? -10.242 -6.837 -7.044 1.00 98.25 88 VAL A O 1
ATOM 663 N N . ASP A 1 89 ? -9.398 -6.147 -5.079 1.00 97.19 89 ASP A N 1
ATOM 664 C CA . ASP A 1 89 ? -10.305 -6.928 -4.238 1.00 97.19 89 ASP A CA 1
ATOM 665 C C . ASP A 1 89 ? -10.813 -6.070 -3.076 1.00 97.19 89 ASP A C 1
ATOM 667 O O . ASP A 1 89 ? -10.121 -5.867 -2.081 1.00 97.19 89 ASP A O 1
ATOM 671 N N . PHE A 1 90 ? -12.031 -5.536 -3.198 1.00 96.69 90 PHE A N 1
ATOM 672 C CA . PHE A 1 90 ? -12.615 -4.675 -2.167 1.00 96.69 90 PHE A CA 1
ATOM 673 C C . PHE A 1 90 ? -12.909 -5.409 -0.851 1.00 96.69 90 PHE A C 1
ATOM 675 O O . PHE A 1 90 ? -12.924 -4.760 0.201 1.00 96.69 90 PHE A O 1
ATOM 682 N N . ASP A 1 91 ? -13.103 -6.727 -0.894 1.00 94.19 91 ASP A N 1
ATOM 683 C CA . ASP A 1 91 ? -13.427 -7.545 0.276 1.00 94.19 91 ASP A CA 1
ATOM 684 C C . ASP A 1 91 ? -12.158 -8.014 1.000 1.00 94.19 91 ASP A C 1
ATOM 686 O O . ASP A 1 91 ? -12.174 -8.238 2.209 1.00 94.19 91 ASP A O 1
ATOM 690 N N . ASN A 1 92 ? -11.041 -8.130 0.275 1.00 95.00 92 ASN A N 1
ATOM 691 C CA . ASN A 1 92 ? -9.765 -8.610 0.802 1.00 95.00 92 ASN A CA 1
ATOM 692 C C . ASN A 1 92 ? -8.599 -7.654 0.498 1.00 95.00 92 ASN A C 1
ATOM 694 O O . ASN A 1 92 ? -7.541 -8.064 0.016 1.00 95.00 92 ASN A O 1
ATOM 698 N N . ARG A 1 93 ? -8.786 -6.368 0.814 1.00 97.50 93 ARG A N 1
ATOM 699 C CA . ARG A 1 93 ? -7.743 -5.336 0.718 1.00 97.50 93 ARG A CA 1
ATOM 700 C C . ARG A 1 93 ? -6.577 -5.683 1.639 1.00 97.50 93 ARG A C 1
ATOM 702 O O . ARG A 1 93 ? -6.702 -5.583 2.859 1.00 97.50 93 ARG A O 1
ATOM 709 N N . ALA A 1 94 ? -5.444 -6.071 1.063 1.00 98.44 94 ALA A N 1
ATOM 710 C CA . ALA A 1 94 ? -4.290 -6.530 1.822 1.00 98.44 94 ALA A CA 1
ATOM 711 C C . ALA A 1 94 ? -2.960 -6.159 1.159 1.00 98.44 94 ALA A C 1
ATOM 713 O O . ALA A 1 94 ? -2.885 -5.919 -0.047 1.00 98.44 94 ALA A O 1
ATOM 714 N N . PHE A 1 95 ? -1.910 -6.158 1.971 1.00 98.75 95 PHE A N 1
ATOM 715 C CA . PHE A 1 95 ? -0.517 -6.098 1.541 1.00 98.75 95 PHE A CA 1
ATOM 716 C C . PHE A 1 95 ? 0.304 -7.088 2.370 1.00 98.75 95 PHE A C 1
ATOM 718 O O . PHE A 1 95 ? -0.150 -7.563 3.413 1.00 98.75 95 PHE A O 1
ATOM 725 N N . ALA A 1 96 ? 1.510 -7.402 1.920 1.00 98.69 96 ALA A N 1
ATOM 726 C CA . ALA A 1 96 ? 2.462 -8.211 2.657 1.00 98.69 96 ALA A CA 1
ATOM 727 C C . ALA A 1 96 ? 3.740 -7.426 2.954 1.00 98.69 96 ALA A C 1
ATOM 729 O O . ALA A 1 96 ? 4.182 -6.614 2.139 1.00 98.69 96 ALA A O 1
ATOM 730 N N . TYR A 1 97 ? 4.332 -7.702 4.113 1.00 98.69 97 TYR A N 1
ATOM 731 C CA . TYR A 1 97 ? 5.677 -7.267 4.473 1.00 98.69 97 TYR A CA 1
ATOM 732 C C . TYR A 1 97 ? 6.459 -8.456 5.042 1.00 98.69 97 TYR A C 1
ATOM 734 O O . TYR A 1 97 ? 5.959 -9.129 5.945 1.00 98.69 97 TYR A O 1
ATOM 742 N N . ASP A 1 98 ? 7.639 -8.746 4.492 1.00 97.75 98 ASP A N 1
ATOM 743 C CA . ASP A 1 98 ? 8.485 -9.903 4.830 1.00 97.75 98 ASP A CA 1
ATOM 744 C C . ASP A 1 98 ? 7.703 -11.231 4.862 1.00 97.75 98 ASP A C 1
ATOM 746 O O . ASP A 1 98 ? 7.853 -12.073 5.748 1.00 97.75 98 ASP A O 1
ATOM 750 N N . GLY A 1 99 ? 6.805 -11.404 3.886 1.00 97.44 99 GLY A N 1
ATOM 751 C CA . GLY A 1 99 ? 5.955 -12.589 3.741 1.00 97.44 99 GLY A CA 1
ATOM 752 C C . GLY A 1 99 ? 4.750 -12.656 4.689 1.00 97.44 99 GLY A C 1
ATOM 753 O O . GLY A 1 99 ? 3.912 -13.541 4.531 1.00 97.44 99 GLY A O 1
ATOM 754 N N . LYS A 1 100 ? 4.606 -11.732 5.648 1.00 98.50 100 LYS A N 1
ATOM 755 C CA . LYS A 1 100 ? 3.425 -11.647 6.520 1.00 98.50 100 LYS A CA 1
ATOM 756 C C . LYS A 1 100 ? 2.360 -10.758 5.884 1.00 98.50 100 LYS A C 1
ATOM 758 O O . LYS A 1 100 ? 2.648 -9.629 5.500 1.00 98.50 100 LYS A O 1
ATOM 763 N N . VAL A 1 101 ? 1.129 -11.261 5.799 1.00 98.62 101 VAL A N 1
ATOM 764 C CA . VAL A 1 101 ? -0.016 -10.559 5.197 1.00 98.62 101 VAL A CA 1
ATOM 765 C C . VAL A 1 101 ? -0.766 -9.729 6.241 1.00 98.62 101 VAL A C 1
ATOM 767 O O . VAL A 1 101 ? -1.070 -10.216 7.330 1.00 98.62 101 VAL A O 1
ATOM 770 N N . TYR A 1 102 ? -1.116 -8.497 5.874 1.00 98.81 102 TYR A N 1
ATOM 771 C CA . TYR A 1 102 ? -1.895 -7.553 6.670 1.00 98.81 102 TYR A CA 1
ATOM 772 C C . TYR A 1 102 ? -3.118 -7.107 5.881 1.00 98.81 102 TYR A C 1
ATOM 774 O O . TYR A 1 102 ? -3.004 -6.572 4.776 1.00 98.81 102 TYR A O 1
ATOM 782 N N . LYS A 1 103 ? -4.297 -7.308 6.467 1.00 98.50 103 LYS A N 1
ATOM 783 C CA . LYS A 1 103 ? -5.564 -6.865 5.890 1.00 98.50 103 LYS A CA 1
ATOM 784 C C . LYS A 1 103 ? -5.935 -5.488 6.416 1.00 98.50 103 LYS A C 1
ATOM 786 O O . LYS A 1 103 ? -5.894 -5.252 7.625 1.00 98.50 103 LYS A O 1
ATOM 791 N N . LEU A 1 104 ? -6.319 -4.593 5.515 1.00 98.50 104 LEU A N 1
ATOM 792 C CA . LEU A 1 104 ? -6.844 -3.285 5.886 1.00 98.50 104 LEU A CA 1
ATOM 793 C C . LEU A 1 104 ? -8.196 -3.456 6.590 1.00 98.50 104 LEU A C 1
ATOM 795 O O . LEU A 1 104 ? -8.975 -4.342 6.249 1.00 98.50 104 LEU A O 1
ATOM 799 N N . GLY A 1 105 ? -8.460 -2.618 7.591 1.00 97.44 105 GLY A N 1
ATOM 800 C CA . GLY A 1 105 ? -9.632 -2.725 8.464 1.00 97.44 105 GLY A CA 1
ATOM 801 C C . GLY A 1 105 ? -9.518 -3.766 9.582 1.00 97.44 105 GLY A C 1
ATOM 802 O O . GLY A 1 105 ? -10.299 -3.711 10.530 1.00 97.44 105 GLY A O 1
ATOM 803 N N . GLU A 1 106 ? -8.527 -4.661 9.522 1.00 97.75 106 GLU A N 1
ATOM 804 C CA . GLU A 1 106 ? -8.302 -5.707 10.528 1.00 97.75 106 GLU A CA 1
ATOM 805 C C . GLU A 1 106 ? -6.964 -5.529 11.255 1.00 97.75 106 GLU A C 1
ATOM 807 O O . GLU A 1 106 ? -6.942 -5.415 12.480 1.00 97.75 106 GLU A O 1
ATOM 812 N N . ALA A 1 107 ? -5.854 -5.487 10.508 1.00 98.75 107 ALA A N 1
ATOM 813 C CA . ALA A 1 107 ? -4.516 -5.361 11.073 1.00 98.75 107 ALA A CA 1
ATOM 814 C C . ALA A 1 107 ? -4.334 -3.993 11.732 1.00 98.75 107 ALA A C 1
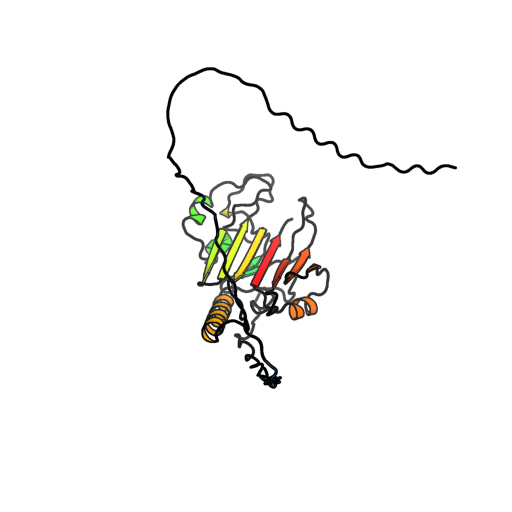ATOM 816 O O . ALA A 1 107 ? -4.683 -2.968 11.149 1.00 98.75 107 ALA A O 1
ATOM 817 N N . THR A 1 108 ? -3.768 -3.973 12.933 1.00 98.69 108 THR A N 1
ATOM 818 C CA . THR A 1 108 ? -3.539 -2.762 13.728 1.00 98.69 108 THR A CA 1
ATOM 819 C C . THR A 1 108 ? -2.122 -2.218 13.566 1.00 98.69 108 THR A C 1
ATOM 821 O O . THR A 1 108 ? -1.222 -2.926 13.111 1.00 98.69 108 THR A O 1
ATOM 824 N N . LEU A 1 109 ? -1.882 -0.973 13.993 1.00 98.56 109 LEU A N 1
ATOM 825 C CA . LEU A 1 109 ? -0.518 -0.437 14.085 1.00 98.56 109 LEU A CA 1
ATOM 826 C C . LEU A 1 109 ? 0.396 -1.345 14.929 1.00 98.56 109 LEU A C 1
ATOM 828 O O . LEU A 1 109 ? 1.535 -1.588 14.536 1.00 98.56 109 LEU A O 1
ATOM 832 N N . GLN A 1 110 ? -0.102 -1.915 16.032 1.00 98.56 110 GLN A N 1
ATOM 833 C CA . GLN A 1 110 ? 0.669 -2.875 16.825 1.00 98.56 110 GLN A CA 1
ATOM 834 C C . GLN A 1 110 ? 1.019 -4.137 16.024 1.00 98.56 110 GLN A C 1
ATOM 836 O O . GLN A 1 110 ? 2.159 -4.586 16.093 1.00 98.56 110 GLN A O 1
ATOM 841 N N . ASP A 1 111 ? 0.096 -4.674 15.218 1.00 98.88 111 ASP A N 1
ATOM 842 C CA . ASP A 1 111 ? 0.366 -5.862 14.393 1.00 98.88 111 ASP A CA 1
ATOM 843 C C . ASP A 1 111 ? 1.470 -5.620 13.357 1.00 98.88 111 ASP A C 1
ATOM 845 O O . ASP A 1 111 ? 2.249 -6.537 13.066 1.00 98.88 111 ASP A O 1
ATOM 849 N N . LEU A 1 112 ? 1.530 -4.404 12.799 1.00 98.75 112 LEU A N 1
ATOM 850 C CA . LEU A 1 112 ? 2.565 -3.979 11.855 1.00 98.75 112 LEU A CA 1
ATOM 851 C C . LEU A 1 112 ? 3.924 -3.812 12.561 1.00 98.75 112 LEU A C 1
ATOM 853 O O . LEU A 1 112 ? 4.938 -4.273 12.038 1.00 98.75 112 LEU A O 1
ATOM 857 N N . ILE A 1 113 ? 3.948 -3.219 13.763 1.00 98.44 113 ILE A N 1
ATOM 858 C CA . ILE A 1 113 ? 5.162 -3.095 14.594 1.00 98.44 113 ILE A CA 1
ATOM 859 C C . ILE A 1 113 ? 5.695 -4.481 14.980 1.00 98.44 113 ILE A C 1
ATOM 861 O O . ILE A 1 113 ? 6.863 -4.788 14.745 1.00 98.44 113 ILE A O 1
ATOM 865 N N . ASP A 1 114 ? 4.834 -5.345 15.521 1.00 98.56 114 ASP A N 1
ATOM 866 C CA . ASP A 1 114 ? 5.181 -6.721 15.908 1.00 98.56 114 ASP A CA 1
ATOM 867 C C . ASP A 1 114 ? 5.556 -7.576 14.689 1.00 98.56 114 ASP A C 1
ATOM 869 O O . ASP A 1 114 ? 6.255 -8.583 14.792 1.00 98.56 114 ASP A O 1
ATOM 873 N N . GLY A 1 115 ? 5.074 -7.162 13.520 1.00 98.19 115 GLY A N 1
ATOM 874 C CA . GLY A 1 115 ? 5.403 -7.688 12.210 1.00 98.19 115 GLY A CA 1
ATOM 875 C C . GLY A 1 115 ? 6.776 -7.302 11.666 1.00 98.19 115 GLY A C 1
ATOM 876 O O . GLY A 1 115 ? 7.154 -7.811 10.616 1.00 98.19 115 GLY A O 1
ATOM 877 N N . GLY A 1 116 ? 7.513 -6.431 12.361 1.00 97.81 116 GLY A N 1
ATOM 878 C CA . GLY A 1 116 ? 8.860 -6.016 11.976 1.00 97.81 116 GLY A CA 1
ATOM 879 C C . GLY A 1 116 ? 8.916 -4.879 10.956 1.00 97.81 116 GLY A C 1
ATOM 880 O O . GLY A 1 116 ? 9.998 -4.603 10.442 1.00 97.81 116 GLY A O 1
ATOM 881 N N . ILE A 1 117 ? 7.799 -4.196 10.673 1.00 98.50 117 ILE A N 1
ATOM 882 C CA . ILE A 1 117 ? 7.825 -3.021 9.795 1.00 98.50 117 ILE A CA 1
ATOM 883 C C . ILE A 1 117 ? 8.676 -1.918 10.458 1.00 98.50 117 ILE A C 1
ATOM 885 O O . ILE A 1 117 ? 8.414 -1.557 11.611 1.00 98.50 117 ILE A O 1
ATOM 889 N N . PRO A 1 118 ? 9.690 -1.364 9.763 1.00 97.25 118 PRO A N 1
ATOM 890 C CA . PRO A 1 118 ? 10.700 -0.502 10.370 1.00 97.25 118 PRO A CA 1
ATOM 891 C C . PRO A 1 118 ? 10.224 0.954 10.493 1.00 97.25 118 PRO A C 1
ATOM 893 O O . PRO A 1 118 ? 10.763 1.859 9.860 1.00 97.25 118 PRO A O 1
ATOM 896 N N . PHE A 1 119 ? 9.201 1.195 11.314 1.00 97.62 119 PHE A N 1
ATOM 897 C CA . PHE A 1 119 ? 8.769 2.554 11.650 1.00 97.62 119 PHE A CA 1
ATOM 898 C C . PHE A 1 119 ? 9.890 3.359 12.316 1.00 97.62 119 PHE A C 1
ATOM 900 O O . PHE A 1 119 ? 10.661 2.827 13.123 1.00 97.62 119 PHE A O 1
ATOM 907 N N . ASP A 1 120 ? 9.945 4.665 12.030 1.00 94.62 120 ASP A N 1
ATOM 908 C CA . ASP A 1 120 ? 10.847 5.560 12.747 1.00 94.62 120 ASP A CA 1
ATOM 909 C C . ASP A 1 120 ? 10.494 5.572 14.238 1.00 94.62 120 ASP A C 1
ATOM 911 O O . ASP A 1 120 ? 9.332 5.659 14.641 1.00 94.62 120 ASP A O 1
ATOM 915 N N . LYS A 1 121 ? 11.516 5.505 15.091 1.00 93.38 121 LYS A N 1
ATOM 916 C CA . LYS A 1 121 ? 11.318 5.451 16.542 1.00 93.38 121 LYS A CA 1
ATOM 917 C C . LYS A 1 121 ? 10.555 6.670 17.073 1.00 93.38 121 LYS A C 1
ATOM 919 O O . LYS A 1 121 ? 9.857 6.546 18.077 1.00 93.38 121 LYS A O 1
ATOM 924 N N . ASN A 1 122 ? 10.698 7.834 16.441 1.00 93.50 122 ASN A N 1
ATOM 925 C CA . ASN A 1 122 ? 10.009 9.045 16.866 1.00 93.50 122 ASN A CA 1
ATOM 926 C C . ASN A 1 122 ? 8.525 9.019 16.508 1.00 93.50 122 ASN A C 1
ATOM 928 O O . ASN A 1 122 ? 7.725 9.495 17.316 1.00 93.50 122 ASN A O 1
ATOM 932 N N . ASP A 1 123 ? 8.161 8.423 15.370 1.00 91.88 123 ASP A N 1
ATOM 933 C CA . ASP A 1 123 ? 6.760 8.194 15.000 1.00 91.88 123 ASP A CA 1
ATOM 934 C C . ASP A 1 123 ? 6.077 7.307 16.050 1.00 91.88 123 ASP A C 1
ATOM 936 O O . ASP A 1 123 ? 4.932 7.539 16.437 1.00 91.88 123 ASP A O 1
ATOM 940 N N . LEU A 1 124 ? 6.825 6.352 16.616 1.00 94.88 124 LEU A N 1
ATOM 941 C CA . LEU A 1 124 ? 6.312 5.439 17.633 1.00 94.88 124 LEU A CA 1
ATOM 942 C C . LEU A 1 124 ? 6.120 6.061 19.031 1.00 94.88 124 LEU A C 1
ATOM 944 O O . LEU A 1 124 ? 5.548 5.420 19.913 1.00 94.88 124 LEU A O 1
ATOM 948 N N . ASN A 1 125 ? 6.551 7.304 19.270 1.00 94.06 125 ASN A N 1
ATOM 949 C CA . ASN A 1 125 ? 6.409 7.941 20.589 1.00 94.06 125 ASN A CA 1
ATOM 950 C C . ASN A 1 125 ? 4.943 8.192 20.983 1.00 94.06 125 ASN A C 1
ATOM 952 O O . ASN A 1 125 ? 4.638 8.311 22.170 1.00 94.06 125 ASN A O 1
ATOM 956 N N . ASN A 1 126 ? 4.050 8.291 19.997 1.00 89.75 126 ASN A N 1
ATOM 957 C CA . ASN A 1 126 ? 2.656 8.690 20.182 1.00 89.75 126 ASN A CA 1
ATOM 958 C C . ASN A 1 126 ? 1.665 7.523 20.108 1.00 89.75 126 ASN A C 1
ATOM 960 O O . ASN A 1 126 ? 0.468 7.744 20.240 1.00 89.75 126 ASN A O 1
ATOM 964 N N . ILE A 1 127 ? 2.124 6.277 19.970 1.00 96.19 127 ILE A N 1
ATOM 965 C CA . ILE A 1 127 ? 1.228 5.138 19.691 1.00 96.19 127 ILE A CA 1
ATOM 966 C C . ILE A 1 127 ? 0.263 4.794 20.841 1.00 96.19 127 ILE A C 1
ATOM 968 O O . ILE A 1 127 ? -0.698 4.046 20.659 1.00 96.19 127 ILE A O 1
ATOM 972 N N . ASP A 1 128 ? 0.517 5.321 22.042 1.00 97.25 128 ASP A N 1
ATOM 973 C CA . ASP A 1 128 ? -0.369 5.218 23.205 1.00 97.25 128 ASP A CA 1
ATOM 974 C C . ASP A 1 128 ? -1.343 6.406 23.346 1.00 97.25 128 ASP A C 1
ATOM 976 O O . ASP A 1 128 ? -2.166 6.398 24.268 1.00 97.25 128 ASP A O 1
ATOM 980 N N . ASN A 1 129 ? -1.279 7.403 22.453 1.00 95.12 129 ASN A N 1
ATOM 981 C CA . ASN A 1 129 ? -2.237 8.504 22.398 1.00 95.12 129 ASN A CA 1
ATOM 982 C C . ASN A 1 129 ? -3.603 8.010 21.920 1.00 95.12 129 ASN A C 1
ATOM 984 O O . ASN A 1 129 ? -3.717 7.035 21.176 1.00 95.12 129 ASN A O 1
ATOM 988 N N . ASN A 1 130 ? -4.648 8.722 22.340 1.00 96.25 130 ASN A N 1
ATOM 989 C CA . ASN A 1 130 ? -6.006 8.441 21.900 1.00 96.25 130 ASN A CA 1
ATOM 990 C C . ASN A 1 130 ? -6.288 9.086 20.542 1.00 96.25 130 ASN A C 1
ATOM 992 O O . ASN A 1 130 ? -6.115 10.292 20.368 1.00 96.25 130 ASN A O 1
ATOM 996 N N . VAL A 1 131 ? -6.844 8.288 19.638 1.00 96.62 131 VAL A N 1
ATOM 997 C CA . VAL A 1 131 ? -7.486 8.728 18.404 1.00 96.62 131 VAL A CA 1
ATOM 998 C C . VAL A 1 131 ? -8.964 8.955 18.686 1.00 96.62 131 VAL A C 1
ATOM 1000 O O . VAL A 1 131 ? -9.653 8.098 19.253 1.00 96.62 131 VAL A O 1
ATOM 1003 N N . ASN A 1 132 ? -9.465 10.123 18.292 1.00 96.12 132 ASN A N 1
ATOM 1004 C CA . ASN A 1 132 ? -10.881 10.450 18.422 1.00 96.12 132 ASN A CA 1
ATOM 1005 C C . ASN A 1 132 ? -11.742 9.505 17.575 1.00 96.12 132 ASN A C 1
ATOM 1007 O O . ASN A 1 132 ? -11.315 9.022 16.530 1.00 96.12 132 ASN A O 1
ATOM 1011 N N . SER A 1 133 ? -12.976 9.273 18.014 1.00 94.88 133 SER A N 1
ATOM 1012 C CA . SER A 1 133 ? -13.955 8.493 17.254 1.00 94.88 133 SER A CA 1
ATOM 1013 C C . SER A 1 133 ? -14.132 9.043 15.835 1.00 94.88 133 SER A C 1
ATOM 1015 O O . SER A 1 133 ? -14.379 10.237 15.664 1.00 94.88 133 SER A O 1
ATOM 1017 N N . ASN A 1 134 ? -14.061 8.162 14.836 1.00 93.44 134 ASN A N 1
ATOM 1018 C CA . ASN A 1 134 ? -14.178 8.460 13.406 1.00 93.44 134 ASN A CA 1
ATOM 1019 C C . ASN A 1 134 ? -13.057 9.352 12.841 1.00 93.44 134 ASN A C 1
ATOM 1021 O O . ASN A 1 134 ? -13.260 10.021 11.829 1.00 93.44 134 ASN A O 1
ATOM 1025 N N . TYR A 1 135 ? -11.888 9.372 13.488 1.00 94.25 135 TYR A N 1
ATOM 1026 C CA . TYR A 1 135 ? -10.692 10.043 12.982 1.00 94.25 135 TYR A CA 1
ATOM 1027 C C . TYR A 1 135 ? -9.618 9.039 12.579 1.00 94.25 135 TYR A C 1
ATOM 1029 O O . TYR A 1 135 ? -9.507 7.950 13.147 1.00 94.25 135 TYR A O 1
ATOM 1037 N N . GLU A 1 136 ? -8.805 9.458 11.616 1.00 95.31 136 GLU A N 1
ATOM 1038 C CA . GLU A 1 136 ? -7.555 8.804 11.259 1.00 95.31 136 GLU A CA 1
ATOM 1039 C C . GLU A 1 136 ? -6.380 9.447 11.995 1.00 95.31 136 GLU A C 1
ATOM 1041 O O . GLU A 1 136 ? -6.423 10.617 12.391 1.00 95.31 136 GLU A O 1
ATOM 1046 N N . THR A 1 137 ? -5.318 8.673 12.173 1.00 96.25 137 THR A N 1
ATOM 1047 C CA . THR A 1 137 ? -4.021 9.187 12.604 1.00 96.25 137 THR A CA 1
ATOM 1048 C C . THR A 1 137 ? -3.410 10.099 11.543 1.00 96.25 137 THR A C 1
ATOM 1050 O O . THR A 1 137 ? -3.797 10.101 10.373 1.00 96.25 137 THR A O 1
ATOM 1053 N N . SER A 1 138 ? -2.357 10.818 11.930 1.00 94.81 138 SER A N 1
ATOM 1054 C CA . SER A 1 138 ? -1.388 11.327 10.956 1.00 94.81 138 SER A CA 1
ATOM 1055 C C . SER A 1 138 ? -0.769 10.178 10.146 1.00 94.81 138 SER A C 1
ATOM 1057 O O . SER A 1 138 ? -0.810 9.012 10.551 1.00 94.81 138 SER A O 1
ATOM 1059 N N . THR A 1 139 ? -0.171 10.515 9.004 1.00 96.88 139 THR A N 1
ATOM 1060 C CA . THR A 1 139 ? 0.512 9.539 8.151 1.00 96.88 139 THR A CA 1
ATOM 1061 C C . THR A 1 139 ? 1.840 9.105 8.762 1.00 96.88 139 THR A C 1
ATOM 1063 O O . THR A 1 139 ? 2.726 9.932 8.971 1.00 96.88 139 THR A O 1
ATOM 1066 N N . TYR A 1 140 ? 1.999 7.801 8.956 1.00 98.06 140 TYR A N 1
ATOM 1067 C CA . TYR A 1 140 ? 3.273 7.156 9.256 1.00 98.06 140 TYR A CA 1
ATOM 1068 C C . TYR A 1 140 ? 4.008 6.882 7.944 1.00 98.06 140 TYR A C 1
ATOM 1070 O O . TYR A 1 140 ? 3.389 6.386 7.003 1.00 98.06 140 TYR A O 1
ATOM 1078 N N . THR A 1 141 ? 5.303 7.191 7.858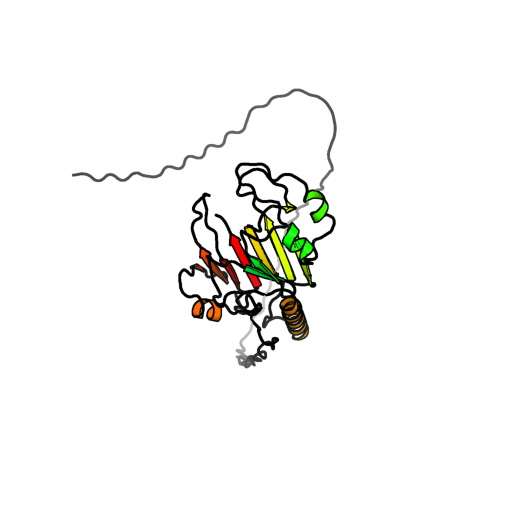 1.00 97.56 141 THR A N 1
ATOM 1079 C CA . THR A 1 141 ? 6.113 6.913 6.657 1.00 97.56 141 THR A CA 1
ATOM 1080 C C . THR A 1 141 ? 7.259 5.975 7.006 1.00 97.56 141 THR A C 1
ATOM 1082 O O . THR A 1 141 ? 8.029 6.234 7.922 1.00 97.56 141 THR A O 1
ATOM 1085 N N . VAL A 1 142 ? 7.386 4.896 6.245 1.00 97.94 142 VAL A N 1
ATOM 1086 C CA . VAL A 1 142 ? 8.412 3.868 6.397 1.00 97.94 142 VAL A CA 1
ATOM 1087 C C . VAL A 1 142 ? 9.267 3.867 5.141 1.00 97.94 142 VAL A C 1
ATOM 1089 O O . VAL A 1 142 ? 8.753 3.663 4.043 1.00 97.94 142 VAL A O 1
ATOM 1092 N N . GLN A 1 143 ? 10.568 4.099 5.294 1.00 97.31 143 GLN A N 1
ATOM 1093 C CA . GLN A 1 143 ? 11.513 3.960 4.188 1.00 97.31 143 GLN A CA 1
ATOM 1094 C C . GLN A 1 143 ? 11.897 2.491 4.040 1.00 97.31 143 GLN A C 1
ATOM 1096 O O . GLN A 1 143 ? 12.305 1.860 5.013 1.00 97.31 143 GLN A O 1
ATOM 1101 N N . ILE A 1 144 ? 11.735 1.953 2.833 1.00 97.56 144 ILE A N 1
ATOM 1102 C CA . ILE A 1 144 ? 12.066 0.559 2.512 1.00 97.56 144 ILE A CA 1
ATOM 1103 C C . ILE A 1 144 ? 13.491 0.489 1.971 1.00 97.56 144 ILE A C 1
ATOM 1105 O O . ILE A 1 144 ? 14.299 -0.308 2.434 1.00 97.56 144 ILE A O 1
ATOM 1109 N N . ASN A 1 145 ? 13.798 1.369 1.022 1.00 96.94 145 ASN A N 1
ATOM 1110 C CA . ASN A 1 145 ? 15.134 1.619 0.496 1.00 96.94 145 ASN A CA 1
ATOM 1111 C C . ASN A 1 145 ? 15.223 3.080 0.033 1.00 96.94 145 ASN A C 1
ATOM 1113 O O . ASN A 1 145 ? 14.307 3.865 0.280 1.00 96.94 145 ASN A O 1
ATOM 1117 N N . ASP A 1 146 ? 16.311 3.449 -0.638 1.00 95.56 146 ASP A N 1
ATOM 1118 C CA . ASP A 1 146 ? 16.581 4.839 -1.013 1.00 95.56 146 ASP A CA 1
ATOM 1119 C C . ASP A 1 146 ? 15.500 5.444 -1.923 1.00 95.56 146 ASP A C 1
ATOM 1121 O O . ASP A 1 146 ? 15.316 6.664 -1.936 1.00 95.56 146 ASP A O 1
ATOM 1125 N N . TYR A 1 147 ? 14.783 4.619 -2.696 1.00 96.50 147 TYR A N 1
ATOM 1126 C CA . TYR A 1 147 ? 13.787 5.088 -3.667 1.00 96.50 147 TYR A CA 1
ATOM 1127 C C . TYR A 1 147 ? 12.353 4.840 -3.228 1.00 96.50 147 TYR A C 1
ATOM 1129 O O . TYR A 1 147 ? 11.440 5.470 -3.764 1.00 96.50 147 TYR A O 1
ATOM 1137 N N . THR A 1 148 ? 12.143 3.924 -2.287 1.00 97.44 148 THR A N 1
ATOM 1138 C CA . THR A 1 148 ? 10.829 3.344 -2.040 1.00 97.44 148 THR A CA 1
ATOM 1139 C C . THR A 1 148 ? 10.381 3.541 -0.608 1.00 97.44 148 THR A C 1
ATOM 1141 O O . THR A 1 148 ? 11.110 3.256 0.341 1.00 97.44 148 THR A O 1
ATOM 1144 N N . SER A 1 149 ? 9.126 3.954 -0.456 1.00 98.12 149 SER A N 1
ATOM 1145 C CA . SER A 1 149 ? 8.492 4.143 0.845 1.00 98.12 149 SER A CA 1
ATOM 1146 C C . SER A 1 149 ? 7.131 3.462 0.919 1.00 98.12 149 SER A C 1
ATOM 1148 O O . SER A 1 149 ? 6.414 3.345 -0.082 1.00 98.12 149 SER A O 1
ATOM 1150 N N . LEU A 1 150 ? 6.770 3.053 2.134 1.00 98.69 150 LEU A N 1
ATOM 1151 C CA . LEU A 1 150 ? 5.401 2.760 2.526 1.00 98.69 150 LEU A CA 1
ATOM 1152 C C . LEU A 1 150 ? 4.850 3.901 3.380 1.00 98.69 150 LEU A C 1
ATOM 1154 O O . LEU A 1 150 ? 5.562 4.503 4.181 1.00 98.69 150 LEU A O 1
ATOM 1158 N N . GLN A 1 151 ? 3.567 4.191 3.230 1.00 98.62 151 GLN A N 1
ATOM 1159 C CA . GLN A 1 151 ? 2.846 5.138 4.070 1.00 98.62 151 GLN A CA 1
ATOM 1160 C C . GLN A 1 151 ? 1.590 4.494 4.625 1.00 98.62 151 GLN A C 1
ATOM 1162 O O . GLN A 1 151 ? 0.902 3.779 3.901 1.00 98.62 151 GLN A O 1
ATOM 1167 N N . PHE A 1 152 ? 1.285 4.778 5.888 1.00 98.75 152 PHE A N 1
ATOM 1168 C CA . PHE A 1 152 ? 0.148 4.200 6.592 1.00 98.75 152 PHE A CA 1
ATOM 1169 C C . PHE A 1 152 ? -0.675 5.266 7.306 1.00 98.75 152 PHE A C 1
ATOM 1171 O O . PHE A 1 152 ? -0.127 6.232 7.838 1.00 98.75 152 PHE A O 1
ATOM 1178 N N . GLN A 1 153 ? -1.987 5.057 7.354 1.00 98.25 153 GLN A N 1
ATOM 1179 C CA . GLN A 1 153 ? -2.884 5.731 8.293 1.00 98.25 153 GLN A CA 1
ATOM 1180 C C . GLN A 1 153 ? -3.744 4.676 8.981 1.00 98.25 153 GLN A C 1
ATOM 1182 O O . GLN A 1 153 ? -4.008 3.604 8.422 1.00 98.25 153 GLN A O 1
ATOM 1187 N N . PHE A 1 154 ? -4.156 4.987 10.205 1.00 98.19 154 PHE A N 1
ATOM 1188 C CA . PHE A 1 154 ? -4.944 4.096 11.042 1.00 98.19 154 PHE A CA 1
ATOM 1189 C C . PHE A 1 154 ? -6.208 4.813 11.492 1.00 98.19 154 PHE A C 1
ATOM 1191 O O . PHE A 1 154 ? -6.145 5.972 11.894 1.00 98.19 154 PHE A O 1
ATOM 1198 N N . ILE A 1 155 ? -7.352 4.135 11.449 1.00 96.88 155 ILE A N 1
ATOM 1199 C CA . ILE A 1 155 ? -8.650 4.747 11.750 1.00 96.88 155 ILE A CA 1
ATOM 1200 C C . ILE A 1 155 ? -9.212 4.245 13.071 1.00 96.88 155 ILE A C 1
ATOM 1202 O O . ILE A 1 155 ? -9.275 3.043 13.326 1.00 96.88 155 ILE A O 1
ATOM 1206 N N . ASN A 1 156 ? -9.725 5.154 13.893 1.00 96.94 156 ASN A N 1
ATOM 1207 C CA . ASN A 1 156 ? -10.637 4.771 14.957 1.00 96.94 156 ASN A CA 1
ATOM 1208 C C . ASN A 1 156 ? -12.075 4.730 14.426 1.00 96.94 156 ASN A C 1
ATOM 1210 O O . ASN A 1 156 ? -12.806 5.714 14.489 1.00 96.94 156 ASN A O 1
ATOM 1214 N N . ALA A 1 157 ? -12.493 3.568 13.929 1.00 93.25 157 ALA A N 1
ATOM 1215 C CA . ALA A 1 157 ? -13.857 3.344 13.458 1.00 93.25 157 ALA A CA 1
ATOM 1216 C C . ALA A 1 157 ? -14.855 2.984 14.581 1.00 93.25 157 ALA A C 1
ATOM 1218 O O . ALA A 1 157 ? -15.878 2.358 14.317 1.00 93.25 157 ALA A O 1
ATOM 1219 N N . THR A 1 158 ? -14.581 3.298 15.849 1.00 93.00 158 THR A N 1
ATOM 1220 C CA . THR A 1 158 ? -15.522 3.066 16.961 1.00 93.00 158 THR A CA 1
ATOM 1221 C C . THR A 1 158 ? -16.054 4.388 17.509 1.00 93.00 158 THR A C 1
ATOM 1223 O O . THR A 1 158 ? -15.579 5.462 17.142 1.00 93.00 158 THR A O 1
ATOM 1226 N N . ASP A 1 159 ? -17.062 4.320 18.381 1.00 92.25 159 ASP A N 1
ATOM 1227 C CA . ASP A 1 159 ? -17.649 5.501 19.033 1.00 92.25 159 ASP A CA 1
ATOM 1228 C C . ASP A 1 159 ? -16.897 5.909 20.319 1.00 92.25 159 ASP A C 1
ATOM 1230 O O . ASP A 1 159 ? -17.213 6.923 20.941 1.00 92.25 159 ASP A O 1
ATOM 1234 N N . GLU A 1 160 ? -15.876 5.142 20.711 1.00 91.81 160 GLU A N 1
ATOM 1235 C CA . GLU A 1 160 ? -15.076 5.362 21.916 1.00 91.81 160 GLU A CA 1
ATOM 1236 C C . GLU A 1 160 ? -13.643 5.766 21.555 1.00 91.81 160 GLU A C 1
ATOM 1238 O O . GLU A 1 160 ? -13.158 5.499 20.458 1.00 91.81 160 GLU A O 1
ATOM 1243 N N . GLY A 1 161 ? -12.939 6.423 22.480 1.00 90.06 161 GLY A N 1
ATOM 1244 C CA . GLY A 1 161 ? -11.516 6.710 22.295 1.00 90.06 161 GLY A CA 1
ATOM 1245 C C . GLY A 1 161 ? -10.709 5.414 22.221 1.00 90.06 1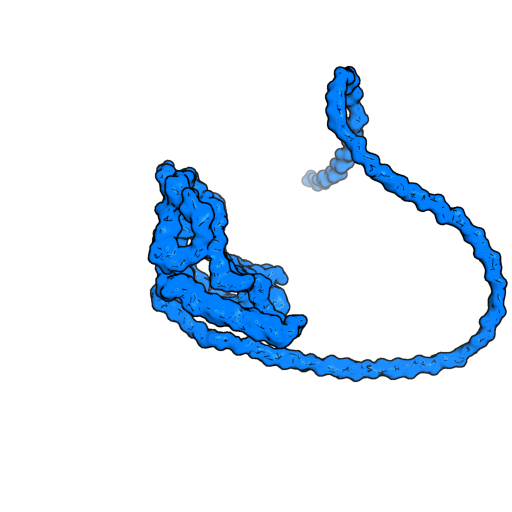61 GLY A C 1
ATOM 1246 O O . GLY A 1 161 ? -10.868 4.542 23.074 1.00 90.06 161 GLY A O 1
ATOM 1247 N N . LYS A 1 162 ? -9.835 5.305 21.220 1.00 95.50 162 LYS A N 1
ATOM 1248 C CA . LYS A 1 162 ? -8.988 4.132 20.987 1.00 95.50 162 LYS A CA 1
ATOM 1249 C C . LYS A 1 162 ? -7.530 4.555 20.901 1.00 95.50 162 LYS A C 1
ATOM 1251 O O . LYS A 1 162 ? -7.257 5.638 20.386 1.00 95.50 162 LYS A O 1
ATOM 1256 N N . LYS A 1 163 ? -6.592 3.740 21.386 1.00 97.75 163 LYS A N 1
ATOM 1257 C CA . LYS A 1 163 ? -5.172 4.071 21.227 1.00 97.75 163 LYS A CA 1
ATOM 1258 C C . LYS A 1 163 ? -4.736 3.909 19.776 1.00 97.75 163 LYS A C 1
ATOM 1260 O O . LYS A 1 163 ? -5.215 3.003 19.094 1.00 97.75 163 LYS A O 1
ATOM 1265 N N . GLU A 1 164 ? -3.793 4.731 19.321 1.00 97.56 164 GLU A N 1
ATOM 1266 C CA . GLU A 1 164 ? -3.233 4.650 17.960 1.00 97.56 164 GLU A CA 1
ATOM 1267 C C . GLU A 1 164 ? -2.757 3.232 17.617 1.00 97.56 164 GLU A C 1
ATOM 1269 O O . GLU A 1 164 ? -3.134 2.690 16.581 1.00 97.56 164 GLU A O 1
ATOM 1274 N N . LYS A 1 165 ? -2.034 2.571 18.532 1.00 98.19 165 LYS A N 1
ATOM 1275 C CA . LYS A 1 165 ? -1.545 1.194 18.340 1.00 98.19 165 LYS A CA 1
ATOM 1276 C C . LYS A 1 165 ? -2.643 0.149 18.112 1.00 98.19 165 LYS A C 1
ATOM 1278 O O . LYS A 1 165 ? -2.372 -0.904 17.552 1.00 98.19 165 LYS A O 1
ATOM 1283 N N . GLU A 1 166 ? -3.869 0.425 18.549 1.00 98.19 166 GLU A N 1
ATOM 1284 C CA . GLU A 1 166 ? -5.021 -0.478 18.442 1.00 98.19 166 GLU A CA 1
ATOM 1285 C C . GLU A 1 166 ? -5.918 -0.133 17.239 1.00 98.19 166 GLU A C 1
ATOM 1287 O O . GLU A 1 166 ? -6.922 -0.814 16.990 1.00 98.19 166 GLU A O 1
ATOM 1292 N N . CYS A 1 167 ? -5.623 0.955 16.525 1.00 98.19 167 CYS A N 1
ATOM 1293 C CA . CYS A 1 167 ? -6.401 1.378 15.370 1.00 98.19 167 CYS A CA 1
ATOM 1294 C C . CYS A 1 167 ? -6.044 0.509 14.152 1.00 98.19 167 CYS A C 1
ATOM 1296 O O . CYS A 1 167 ? -4.855 0.309 13.884 1.00 98.19 167 CYS A O 1
ATOM 1298 N N . PRO A 1 168 ? -7.041 -0.034 13.427 1.00 98.25 168 PRO A N 1
ATOM 1299 C CA . PRO A 1 168 ? -6.797 -0.767 12.193 1.00 98.25 168 PRO A CA 1
ATOM 1300 C C . PRO A 1 168 ? -6.229 0.134 11.092 1.00 98.25 168 PRO A C 1
ATOM 1302 O O . PRO A 1 168 ? -6.557 1.320 11.023 1.00 98.25 168 PRO A O 1
ATOM 1305 N N . VAL A 1 169 ? -5.427 -0.448 10.200 1.00 98.69 169 VAL A N 1
ATOM 1306 C CA . VAL A 1 169 ? -4.929 0.202 8.982 1.00 98.69 169 VAL A CA 1
ATOM 1307 C C . VAL A 1 169 ? -6.124 0.597 8.112 1.00 98.69 169 VAL A C 1
ATOM 1309 O O . VAL A 1 169 ? -6.868 -0.270 7.650 1.00 98.69 169 VAL A O 1
ATOM 1312 N N . SER A 1 170 ? -6.295 1.890 7.854 1.00 98.19 170 SER A N 1
ATOM 1313 C CA . SER A 1 170 ? -7.262 2.408 6.874 1.00 98.19 170 SER A CA 1
ATOM 1314 C C . SER A 1 170 ? -6.611 2.761 5.548 1.00 98.19 170 SER A C 1
ATOM 1316 O O . SER A 1 170 ? -7.284 2.818 4.524 1.00 98.19 170 SER A O 1
ATOM 1318 N N . TYR A 1 171 ? -5.300 2.964 5.537 1.00 98.62 171 TYR A N 1
ATOM 1319 C CA . TYR A 1 171 ? -4.567 3.383 4.357 1.00 98.62 171 TYR A CA 1
ATOM 1320 C C . TYR A 1 171 ? -3.215 2.696 4.310 1.00 98.62 171 TYR A C 1
ATOM 1322 O O . TYR A 1 171 ? -2.481 2.702 5.298 1.00 98.62 171 TYR A O 1
ATOM 1330 N N . VAL A 1 172 ? -2.872 2.166 3.141 1.00 98.81 172 VAL A N 1
ATOM 1331 C CA . VAL A 1 172 ? -1.494 1.843 2.778 1.00 98.81 172 VAL A CA 1
ATOM 1332 C C . VAL A 1 172 ? -1.182 2.468 1.428 1.00 98.81 172 VAL A C 1
ATOM 1334 O O . VAL A 1 172 ? -1.981 2.389 0.494 1.00 98.81 172 VAL A O 1
ATOM 1337 N N . ARG A 1 173 ? -0.006 3.076 1.312 1.00 98.75 173 ARG A N 1
ATOM 1338 C CA . ARG A 1 173 ? 0.546 3.568 0.052 1.00 98.75 173 ARG A CA 1
ATOM 1339 C C . ARG A 1 173 ? 1.946 3.034 -0.138 1.00 98.75 173 ARG A C 1
ATOM 1341 O O . ARG A 1 173 ? 2.782 3.225 0.731 1.00 98.75 173 ARG A O 1
ATOM 1348 N N . TRP A 1 174 ? 2.198 2.439 -1.293 1.00 98.75 174 TRP A N 1
ATOM 1349 C CA . TRP A 1 174 ? 3.537 2.147 -1.784 1.00 98.75 174 TRP A CA 1
ATOM 1350 C C . TRP A 1 174 ? 3.896 3.140 -2.877 1.00 98.75 174 TRP A C 1
ATOM 1352 O O . TRP A 1 174 ? 3.074 3.409 -3.754 1.00 98.75 174 TRP A O 1
ATOM 1362 N N . ALA A 1 175 ? 5.101 3.696 -2.828 1.00 98.19 175 ALA A N 1
ATOM 1363 C CA . ALA A 1 175 ? 5.580 4.598 -3.862 1.00 98.19 175 ALA A CA 1
ATOM 1364 C C . ALA A 1 175 ? 7.088 4.493 -4.058 1.00 98.19 175 ALA A C 1
ATOM 1366 O O . ALA A 1 175 ? 7.835 4.488 -3.078 1.00 98.19 175 ALA A O 1
ATOM 1367 N N . THR A 1 176 ? 7.503 4.510 -5.323 1.00 97.38 176 THR A N 1
ATOM 1368 C CA . THR A 1 176 ? 8.894 4.691 -5.745 1.00 97.38 176 THR A CA 1
ATOM 1369 C C . THR A 1 176 ? 9.093 6.087 -6.340 1.00 97.38 176 THR A C 1
ATOM 1371 O O . THR A 1 176 ? 8.211 6.630 -7.012 1.00 97.38 176 THR A O 1
ATOM 1374 N N . ILE A 1 177 ? 10.258 6.687 -6.101 1.00 95.12 177 ILE A N 1
ATOM 1375 C CA . ILE A 1 177 ? 10.634 7.981 -6.685 1.00 95.12 177 ILE A CA 1
ATOM 1376 C C . ILE A 1 177 ? 10.887 7.834 -8.192 1.00 95.12 177 ILE A C 1
ATOM 1378 O O . ILE A 1 177 ? 10.457 8.693 -8.967 1.00 95.12 177 ILE A O 1
ATOM 1382 N N . TYR A 1 178 ? 11.511 6.727 -8.604 1.00 93.19 178 TYR A N 1
ATOM 1383 C CA . TYR A 1 178 ? 11.902 6.462 -9.987 1.00 93.19 178 TYR A CA 1
ATOM 1384 C C . TYR A 1 178 ? 11.274 5.182 -10.532 1.00 93.19 178 TYR A C 1
ATOM 1386 O O . TYR A 1 178 ? 11.081 4.198 -9.816 1.00 93.19 178 TYR A O 1
ATOM 1394 N N . THR A 1 179 ? 11.009 5.203 -11.832 1.00 93.44 179 THR A N 1
ATOM 1395 C CA . THR A 1 179 ? 10.710 4.034 -12.662 1.00 93.44 179 THR A CA 1
ATOM 1396 C C . THR A 1 179 ? 11.656 4.024 -13.853 1.00 93.44 179 THR A C 1
ATOM 1398 O O . THR A 1 179 ? 12.106 5.100 -14.252 1.00 93.44 179 THR A O 1
ATOM 1401 N N . PRO A 1 180 ? 11.987 2.849 -14.419 1.00 90.62 180 PRO A N 1
ATOM 1402 C CA . PRO A 1 180 ? 12.851 2.800 -15.589 1.00 90.62 180 PRO A CA 1
ATOM 1403 C C . PRO A 1 180 ? 12.269 3.632 -16.729 1.00 90.62 180 PRO A C 1
ATOM 1405 O O . PRO A 1 180 ? 11.084 3.516 -17.040 1.00 90.62 180 PRO A O 1
ATOM 1408 N N . HIS A 1 181 ? 13.106 4.472 -17.330 1.00 90.00 181 HIS A N 1
ATOM 1409 C CA . HIS A 1 181 ? 12.687 5.475 -18.302 1.00 90.00 181 HIS A CA 1
ATOM 1410 C C . HIS A 1 181 ? 13.686 5.553 -19.459 1.00 90.00 181 HIS A C 1
ATOM 1412 O O . HIS A 1 181 ? 14.895 5.447 -19.245 1.00 90.00 181 HIS A O 1
ATOM 1418 N N . ALA A 1 182 ? 13.198 5.756 -20.685 1.00 89.06 182 ALA A N 1
ATOM 1419 C CA . ALA A 1 182 ? 14.044 5.794 -21.883 1.00 89.06 182 ALA A CA 1
ATOM 1420 C C . ALA A 1 182 ? 15.085 6.928 -21.833 1.00 89.06 182 ALA A C 1
ATOM 1422 O O . ALA A 1 182 ? 16.230 6.737 -22.232 1.00 89.06 182 ALA A O 1
ATOM 1423 N N . ASP A 1 183 ? 14.705 8.074 -21.268 1.00 90.62 183 ASP A N 1
ATOM 1424 C CA . ASP A 1 183 ? 15.590 9.240 -21.122 1.00 90.62 183 ASP A CA 1
ATOM 1425 C C . ASP A 1 183 ? 16.650 9.095 -20.016 1.00 90.62 183 ASP A C 1
ATOM 1427 O O . ASP A 1 183 ? 17.529 9.949 -19.872 1.00 90.62 183 ASP A O 1
ATOM 1431 N N . TYR A 1 184 ? 16.581 8.046 -19.193 1.00 91.00 184 TYR A N 1
ATOM 1432 C CA . TYR A 1 184 ? 17.580 7.803 -18.157 1.00 91.00 184 TYR A CA 1
ATOM 1433 C C . TYR A 1 184 ? 18.778 7.037 -18.713 1.00 91.00 184 TYR A C 1
ATOM 1435 O O . TYR A 1 184 ? 18.652 6.130 -19.532 1.00 91.00 184 TYR A O 1
ATOM 1443 N N . SER A 1 185 ? 19.971 7.373 -18.212 1.00 92.50 185 SER A N 1
ATOM 1444 C CA . SER A 1 185 ? 21.171 6.583 -18.501 1.00 92.50 185 SER A CA 1
ATOM 1445 C C . SER A 1 185 ? 20.997 5.130 -18.046 1.00 92.50 185 SER A C 1
ATOM 1447 O O . SER A 1 185 ? 20.314 4.866 -17.053 1.00 92.50 185 SER A O 1
ATOM 1449 N N . GLU A 1 186 ? 21.692 4.200 -18.704 1.00 91.94 186 GLU A N 1
ATOM 1450 C CA . GLU A 1 186 ? 21.683 2.775 -18.346 1.00 91.94 186 GLU A CA 1
ATOM 1451 C C . GLU A 1 186 ? 21.984 2.549 -16.854 1.00 91.94 186 GLU A C 1
ATOM 1453 O O . GLU A 1 186 ? 21.315 1.758 -16.198 1.00 91.94 186 GLU A O 1
ATOM 1458 N N . SER A 1 187 ? 22.922 3.311 -16.279 1.00 93.19 187 SER A N 1
ATOM 1459 C CA . SER A 1 187 ? 23.255 3.228 -14.851 1.00 93.19 187 SER A CA 1
ATOM 1460 C C . SER A 1 187 ? 22.073 3.575 -13.941 1.00 93.19 187 SER A C 1
ATOM 1462 O O . SER A 1 187 ? 21.855 2.883 -12.952 1.00 93.19 187 SER A O 1
ATOM 1464 N N . ILE A 1 188 ? 21.314 4.627 -14.266 1.00 92.69 188 ILE A N 1
ATOM 1465 C CA . ILE A 1 188 ? 20.148 5.056 -13.473 1.00 92.69 188 ILE A CA 1
ATOM 1466 C C . ILE A 1 188 ? 19.025 4.025 -13.596 1.00 92.69 188 ILE A C 1
ATOM 1468 O O . ILE A 1 188 ? 18.388 3.678 -12.601 1.00 92.69 188 ILE A O 1
ATOM 1472 N N . ASN A 1 189 ? 18.800 3.498 -14.801 1.00 93.88 189 ASN A N 1
ATOM 1473 C CA . ASN A 1 189 ? 17.812 2.444 -15.011 1.00 93.88 189 ASN A CA 1
ATOM 1474 C C . ASN A 1 189 ? 18.185 1.167 -14.246 1.00 93.88 189 ASN A C 1
ATOM 1476 O O . ASN A 1 189 ? 17.341 0.629 -13.534 1.00 93.88 189 ASN A O 1
ATOM 1480 N N . ASN A 1 190 ? 19.447 0.736 -14.300 1.00 94.38 190 ASN A N 1
ATOM 1481 C CA . ASN A 1 190 ? 19.927 -0.432 -13.557 1.00 94.38 190 ASN A CA 1
ATOM 1482 C C . ASN A 1 190 ? 19.780 -0.251 -12.038 1.00 94.38 190 ASN 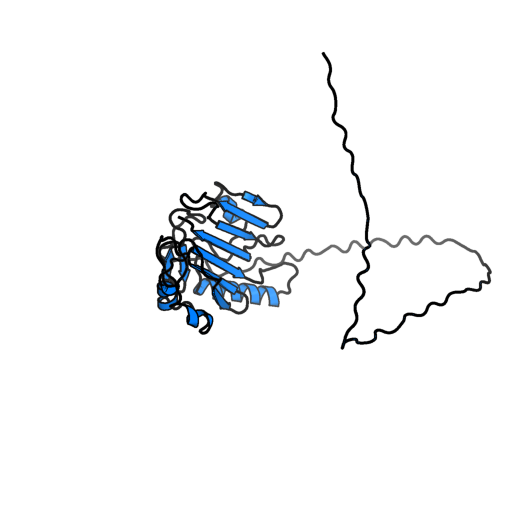A C 1
ATOM 1484 O O . ASN A 1 190 ? 19.337 -1.169 -11.349 1.00 94.38 190 ASN A O 1
ATOM 1488 N N . GLU A 1 191 ? 20.096 0.933 -11.507 1.00 95.31 191 GLU A N 1
ATOM 1489 C CA . GLU A 1 191 ? 19.902 1.253 -10.087 1.00 95.31 191 GLU A CA 1
ATOM 1490 C C . GLU A 1 191 ? 18.415 1.260 -9.696 1.00 95.31 191 GLU A C 1
ATOM 1492 O O . GLU A 1 191 ? 18.038 0.728 -8.650 1.00 95.31 191 GLU A O 1
ATOM 1497 N N . THR A 1 192 ? 17.552 1.806 -10.554 1.00 94.75 192 THR A N 1
ATOM 1498 C CA . THR A 1 192 ? 16.098 1.829 -10.340 1.00 94.75 192 THR A CA 1
ATOM 1499 C C . THR A 1 192 ? 15.515 0.416 -10.310 1.00 94.75 192 THR A C 1
ATOM 1501 O O . THR A 1 192 ? 14.753 0.079 -9.405 1.00 94.75 192 THR A O 1
ATOM 1504 N N . ILE A 1 193 ? 15.911 -0.435 -11.260 1.00 95.19 193 ILE A N 1
ATOM 1505 C CA . ILE A 1 193 ? 15.504 -1.846 -11.324 1.00 95.19 193 ILE A CA 1
ATOM 1506 C C . ILE A 1 193 ? 15.978 -2.595 -10.076 1.00 95.19 193 ILE A C 1
ATOM 1508 O O . ILE A 1 193 ? 15.194 -3.312 -9.455 1.00 95.19 193 ILE A O 1
ATOM 1512 N N . ALA A 1 194 ? 17.234 -2.395 -9.664 1.00 95.81 194 ALA A N 1
ATOM 1513 C CA . ALA A 1 194 ? 17.775 -3.024 -8.465 1.00 95.81 194 ALA A CA 1
ATOM 1514 C C . ALA A 1 194 ? 16.989 -2.632 -7.202 1.00 95.81 194 ALA A C 1
ATOM 1516 O O . ALA A 1 194 ? 16.671 -3.506 -6.397 1.00 95.81 194 ALA A O 1
ATOM 1517 N N . ASN A 1 195 ? 16.615 -1.356 -7.053 1.00 96.44 195 ASN A N 1
ATOM 1518 C CA . ASN A 1 195 ? 15.789 -0.885 -5.936 1.00 96.44 195 ASN A CA 1
ATOM 1519 C C . ASN A 1 195 ? 14.364 -1.465 -5.962 1.00 96.44 195 ASN A C 1
ATOM 1521 O O . ASN A 1 195 ? 13.823 -1.790 -4.904 1.00 96.44 195 ASN A O 1
ATOM 1525 N N . LEU A 1 196 ? 13.752 -1.623 -7.141 1.00 96.00 196 LEU A N 1
ATOM 1526 C CA . LEU A 1 196 ? 12.436 -2.262 -7.274 1.00 96.00 196 LEU A CA 1
ATOM 1527 C C . LEU A 1 196 ? 12.487 -3.748 -6.901 1.00 96.00 196 LEU A C 1
ATOM 1529 O O . LEU A 1 196 ? 11.665 -4.200 -6.103 1.00 96.00 196 LEU A O 1
ATOM 1533 N N . ASN A 1 197 ? 13.473 -4.487 -7.420 1.00 96.12 197 ASN A N 1
ATOM 1534 C CA . ASN A 1 197 ? 13.676 -5.901 -7.093 1.00 96.12 197 ASN A CA 1
ATOM 1535 C C . ASN A 1 197 ? 13.975 -6.089 -5.602 1.00 96.12 197 ASN A C 1
ATOM 1537 O O . ASN A 1 197 ? 13.447 -6.998 -4.967 1.00 96.12 197 ASN A O 1
ATOM 1541 N N . ASP A 1 198 ? 14.793 -5.213 -5.016 1.00 96.75 198 ASP A N 1
ATOM 1542 C CA . ASP A 1 198 ? 15.075 -5.247 -3.587 1.00 96.75 198 ASP A CA 1
ATOM 1543 C C . ASP A 1 198 ? 13.826 -4.977 -2.742 1.00 96.75 198 ASP A C 1
ATOM 1545 O O . ASP A 1 198 ? 13.522 -5.745 -1.831 1.00 96.75 198 ASP A O 1
ATOM 1549 N N . CYS A 1 199 ? 13.031 -3.966 -3.108 1.00 96.94 199 CYS A N 1
ATOM 1550 C CA . CYS A 1 199 ? 11.760 -3.692 -2.445 1.00 96.94 199 CYS A CA 1
ATOM 1551 C C . CYS A 1 199 ? 10.799 -4.887 -2.528 1.00 96.94 199 CYS A C 1
ATOM 1553 O O . CYS A 1 199 ? 10.173 -5.223 -1.523 1.00 96.94 199 CYS A O 1
ATOM 1555 N N . ALA A 1 200 ? 10.715 -5.560 -3.679 1.00 96.88 200 ALA A N 1
ATOM 1556 C CA . ALA A 1 200 ? 9.830 -6.706 -3.893 1.00 96.88 200 ALA A CA 1
ATOM 1557 C C . ALA A 1 200 ? 10.170 -7.934 -3.022 1.00 96.88 200 ALA A C 1
ATOM 1559 O O . ALA A 1 200 ? 9.328 -8.816 -2.856 1.00 96.88 200 ALA A O 1
ATOM 1560 N N . LYS A 1 201 ? 11.370 -8.001 -2.423 1.00 96.75 201 LYS A N 1
ATOM 1561 C CA . LYS A 1 201 ? 11.711 -9.031 -1.418 1.00 96.75 201 LYS A CA 1
ATOM 1562 C C . LYS A 1 201 ? 10.981 -8.814 -0.096 1.00 96.75 201 LYS A C 1
ATOM 1564 O O . LYS A 1 201 ? 10.751 -9.773 0.636 1.00 96.75 201 LYS A O 1
ATOM 1569 N N . HIS A 1 202 ? 10.655 -7.560 0.200 1.00 97.50 202 HIS A N 1
ATOM 1570 C CA . HIS A 1 202 ? 10.049 -7.136 1.454 1.00 97.50 202 HIS A CA 1
ATOM 1571 C C . HIS A 1 202 ? 8.557 -6.872 1.280 1.00 97.50 202 HIS A C 1
ATOM 1573 O O . HIS A 1 202 ? 7.752 -7.377 2.052 1.00 97.50 202 HIS A O 1
ATOM 1579 N N . VAL A 1 203 ? 8.169 -6.106 0.262 1.00 98.31 203 VAL A N 1
ATOM 1580 C CA . VAL A 1 203 ? 6.798 -5.633 0.059 1.00 98.31 203 VAL A CA 1
ATOM 1581 C C . VAL A 1 203 ? 6.102 -6.458 -1.016 1.00 98.31 203 VAL A C 1
ATOM 1583 O O . VAL A 1 203 ? 6.589 -6.561 -2.139 1.00 98.31 203 VAL A O 1
ATOM 1586 N N . GLY A 1 204 ? 4.926 -6.992 -0.688 1.00 97.88 204 GLY A N 1
ATOM 1587 C CA . GLY A 1 204 ? 4.096 -7.756 -1.618 1.00 97.88 204 GLY A CA 1
ATOM 1588 C C . GLY A 1 204 ? 2.673 -7.216 -1.727 1.00 97.88 204 GLY A C 1
ATOM 1589 O O . GLY A 1 204 ? 2.059 -6.836 -0.732 1.00 97.88 204 GLY A O 1
ATOM 1590 N N . PHE A 1 205 ? 2.126 -7.248 -2.938 1.00 98.56 205 PHE A N 1
ATOM 1591 C CA . PHE A 1 205 ? 0.703 -7.056 -3.219 1.00 98.56 205 PHE A CA 1
ATOM 1592 C C . PHE A 1 205 ? 0.191 -8.231 -4.059 1.00 98.56 205 PHE A C 1
ATOM 1594 O O . PHE A 1 205 ? 0.965 -9.087 -4.489 1.00 98.56 205 PHE A O 1
ATOM 1601 N N . SER A 1 206 ? -1.117 -8.272 -4.317 1.00 98.19 206 SER A N 1
ATOM 1602 C CA . SER A 1 206 ? -1.733 -9.243 -5.238 1.00 98.19 206 SER A CA 1
ATOM 1603 C C . SER A 1 206 ? -1.303 -9.069 -6.703 1.00 98.19 206 SER A C 1
ATOM 1605 O O . SER A 1 206 ? -1.756 -9.805 -7.572 1.00 98.19 206 SER A O 1
ATOM 1607 N N . PHE A 1 207 ? -0.445 -8.089 -6.974 1.00 98.38 207 PHE A N 1
ATOM 1608 C CA . PHE A 1 207 ? 0.107 -7.719 -8.269 1.00 98.38 207 PHE A CA 1
ATOM 1609 C C . PHE A 1 207 ? 1.602 -7.394 -8.113 1.00 98.38 207 PHE A C 1
ATOM 1611 O O . PHE A 1 207 ? 2.045 -7.044 -7.010 1.00 98.38 207 PHE A O 1
ATOM 1618 N N . PRO A 1 208 ? 2.396 -7.484 -9.192 1.00 97.44 208 PRO A N 1
ATOM 1619 C CA . PRO A 1 208 ? 3.810 -7.128 -9.148 1.00 97.44 208 PRO A CA 1
ATOM 1620 C C . PRO A 1 208 ? 4.023 -5.623 -8.928 1.00 97.44 208 PRO A C 1
ATOM 1622 O O . PRO A 1 208 ? 3.274 -4.795 -9.438 1.00 97.44 208 PRO A O 1
ATOM 1625 N N . LEU A 1 209 ? 5.109 -5.233 -8.246 1.00 97.12 209 LEU A N 1
ATOM 1626 C CA . LEU A 1 209 ? 5.525 -3.817 -8.175 1.00 97.12 209 LEU A CA 1
ATOM 1627 C C . LEU A 1 209 ? 5.920 -3.256 -9.551 1.00 97.12 209 LEU A C 1
ATOM 1629 O O . LEU A 1 209 ? 5.932 -2.046 -9.765 1.00 97.12 209 LEU A O 1
ATOM 1633 N N . THR A 1 210 ? 6.205 -4.153 -10.492 1.00 96.00 210 THR A N 1
ATOM 1634 C CA . THR A 1 210 ? 6.557 -3.867 -11.881 1.00 96.00 210 THR A CA 1
ATOM 1635 C C . THR A 1 210 ? 5.338 -3.832 -12.812 1.00 96.00 210 THR A C 1
ATOM 1637 O O . THR A 1 210 ? 5.509 -3.711 -14.023 1.00 96.00 210 THR A O 1
ATOM 1640 N N . LEU A 1 211 ? 4.117 -3.838 -12.261 1.00 97.50 211 LEU A N 1
ATOM 1641 C CA . LEU A 1 211 ? 2.852 -3.769 -12.997 1.00 97.50 211 LEU A CA 1
ATOM 1642 C C . LEU A 1 211 ? 2.822 -2.636 -14.033 1.00 97.50 211 LEU A C 1
ATOM 1644 O O . LEU A 1 211 ? 3.166 -1.487 -13.729 1.00 97.50 211 LEU A O 1
ATOM 1648 N N . LYS A 1 212 ? 2.357 -2.962 -15.242 1.00 96.69 212 LYS A N 1
ATOM 1649 C CA . LYS A 1 212 ? 2.061 -1.994 -16.303 1.00 96.69 212 LYS A CA 1
ATOM 1650 C C . LYS A 1 212 ? 0.581 -1.612 -16.328 1.00 96.69 212 LYS A C 1
ATOM 1652 O O . LYS A 1 212 ? -0.278 -2.366 -15.865 1.00 96.69 212 LYS A O 1
ATOM 1657 N N . LYS A 1 213 ? 0.279 -0.417 -16.845 1.00 97.25 213 LYS A N 1
ATOM 1658 C CA . LYS A 1 213 ? -1.093 0.118 -16.896 1.00 97.25 213 LYS A CA 1
ATOM 1659 C C . LYS A 1 213 ? -2.037 -0.773 -17.703 1.00 97.25 213 LYS A C 1
ATOM 1661 O O . LYS A 1 213 ? -3.156 -1.033 -17.266 1.00 97.25 213 LYS A O 1
ATOM 1666 N N . ASP A 1 214 ? -1.598 -1.234 -18.866 1.00 96.62 214 ASP A N 1
ATOM 1667 C CA . ASP A 1 214 ? -2.360 -2.126 -19.739 1.00 96.62 214 ASP A CA 1
ATOM 1668 C C . ASP A 1 214 ? -2.627 -3.486 -19.081 1.00 96.62 214 ASP A C 1
ATOM 1670 O O . ASP A 1 214 ? -3.765 -3.952 -19.090 1.00 96.62 214 ASP A O 1
ATOM 1674 N N . GLU A 1 215 ? -1.623 -4.066 -18.419 1.00 97.31 215 GLU A N 1
ATOM 1675 C CA . GLU A 1 215 ? -1.764 -5.302 -17.650 1.00 97.31 215 GLU A CA 1
ATOM 1676 C C . GLU A 1 215 ? -2.809 -5.148 -16.535 1.00 97.31 215 GLU A C 1
ATOM 1678 O O . GLU A 1 215 ? -3.669 -6.015 -16.371 1.00 97.31 215 GLU A O 1
ATOM 1683 N N . LEU A 1 216 ? -2.793 -4.031 -15.794 1.00 98.38 216 LEU A N 1
ATOM 1684 C CA . LEU A 1 216 ? -3.814 -3.754 -14.780 1.00 98.38 216 LEU A CA 1
ATOM 1685 C C . LEU A 1 216 ? -5.218 -3.738 -15.397 1.00 98.38 216 LEU A C 1
ATOM 1687 O O . LEU A 1 216 ? -6.127 -4.361 -14.853 1.00 98.38 216 LEU A O 1
ATOM 1691 N N . LEU A 1 217 ? -5.397 -3.031 -16.514 1.00 97.69 217 LEU A N 1
ATOM 1692 C CA . LEU A 1 217 ? -6.696 -2.896 -17.176 1.00 97.69 217 LEU A CA 1
ATOM 1693 C C . LEU A 1 217 ? -7.175 -4.214 -17.801 1.00 97.69 217 LEU A C 1
ATOM 1695 O O . LEU A 1 217 ? -8.379 -4.443 -17.883 1.00 97.69 217 LEU A O 1
ATOM 1699 N N . GLU A 1 218 ? -6.262 -5.100 -18.200 1.00 97.81 218 GLU A N 1
ATOM 1700 C CA . GLU A 1 218 ? -6.600 -6.452 -18.650 1.00 97.81 218 GLU A CA 1
ATOM 1701 C C . GLU A 1 218 ? -7.030 -7.349 -17.478 1.00 97.81 218 GLU A C 1
ATOM 1703 O O . GLU A 1 218 ? -8.004 -8.098 -17.586 1.00 97.81 218 GLU A O 1
ATOM 1708 N N . LYS A 1 219 ? -6.314 -7.286 -16.349 1.00 97.69 219 LYS A N 1
ATOM 1709 C CA . LYS A 1 219 ? -6.548 -8.155 -15.183 1.00 97.69 219 LYS A CA 1
ATOM 1710 C C . LYS A 1 219 ? -7.693 -7.693 -14.286 1.00 97.69 219 LYS A C 1
ATOM 1712 O O . LYS A 1 219 ? -8.300 -8.525 -13.613 1.00 97.69 219 LYS A O 1
ATOM 1717 N N . ALA A 1 220 ? -7.990 -6.399 -14.268 1.00 97.56 220 ALA A N 1
ATOM 1718 C CA . ALA A 1 220 ? -9.047 -5.795 -13.467 1.00 97.56 220 ALA A CA 1
ATOM 1719 C C . ALA A 1 220 ? -9.840 -4.754 -14.284 1.00 97.56 220 ALA A C 1
ATOM 1721 O O . ALA A 1 220 ? -9.831 -3.576 -13.952 1.00 97.56 220 ALA A O 1
ATOM 1722 N N . PRO A 1 221 ? -10.555 -5.147 -15.353 1.00 95.81 221 PRO A N 1
ATOM 1723 C CA . PRO A 1 221 ? -11.256 -4.189 -16.215 1.00 95.81 221 PRO A CA 1
ATOM 1724 C C . PRO A 1 221 ? -12.463 -3.522 -15.534 1.00 95.81 221 PRO A C 1
ATOM 1726 O O . PRO A 1 221 ? -12.875 -2.421 -15.907 1.00 95.81 221 PRO A O 1
ATOM 1729 N N . ASP A 1 222 ? -13.067 -4.194 -14.554 1.00 96.12 222 ASP A N 1
ATOM 1730 C CA . ASP A 1 222 ? -14.344 -3.787 -13.978 1.00 96.12 222 ASP A CA 1
ATOM 1731 C C . ASP A 1 222 ? -14.192 -2.604 -13.013 1.00 96.12 222 ASP A C 1
ATOM 1733 O O . ASP A 1 222 ? -13.492 -2.674 -12.004 1.00 96.12 222 ASP A O 1
ATOM 1737 N N . GLY A 1 223 ? -14.919 -1.519 -13.293 1.00 91.75 223 GLY A N 1
ATOM 1738 C CA . GLY A 1 223 ? -14.973 -0.343 -12.417 1.00 91.75 223 GLY A CA 1
ATOM 1739 C C . GLY A 1 223 ? -13.741 0.562 -12.476 1.00 91.75 223 GLY A C 1
ATOM 1740 O O . GLY A 1 223 ? -13.618 1.439 -11.623 1.00 91.75 223 GLY A O 1
ATOM 1741 N N . ALA A 1 224 ? -12.860 0.367 -13.461 1.00 95.56 224 ALA A N 1
ATOM 1742 C CA . ALA A 1 224 ? -11.694 1.211 -13.680 1.00 95.56 224 ALA A CA 1
ATOM 1743 C C . ALA A 1 224 ? -12.095 2.618 -14.161 1.00 95.56 224 ALA A C 1
ATOM 1745 O O . ALA A 1 224 ? -12.721 2.787 -15.210 1.00 95.56 224 ALA A O 1
ATOM 1746 N N . GLU A 1 225 ? -11.673 3.639 -13.421 1.00 96.75 225 GLU A N 1
ATOM 1747 C CA . GLU A 1 225 ? -11.715 5.044 -13.824 1.00 96.75 225 GLU A CA 1
ATOM 1748 C C . GLU A 1 225 ? -10.287 5.492 -14.165 1.00 96.75 225 GLU A C 1
ATOM 1750 O O . GLU A 1 225 ? -9.496 5.790 -13.270 1.00 96.75 225 GLU A O 1
ATOM 1755 N N . ALA A 1 226 ? -9.937 5.498 -15.454 1.00 95.69 226 ALA A N 1
ATOM 1756 C CA . ALA A 1 226 ? -8.614 5.907 -15.928 1.00 95.69 226 ALA A CA 1
ATOM 1757 C C . ALA A 1 226 ? -8.613 7.351 -16.452 1.00 95.69 226 ALA A C 1
ATOM 1759 O O . ALA A 1 226 ? -9.564 7.769 -17.114 1.00 95.69 226 ALA A O 1
ATOM 1760 N N . ASP A 1 227 ? -7.528 8.086 -16.200 1.00 93.12 227 ASP A N 1
ATOM 1761 C CA . ASP A 1 227 ? -7.293 9.419 -16.761 1.00 93.12 227 ASP A CA 1
ATOM 1762 C C . ASP A 1 227 ? -6.048 9.481 -17.668 1.00 93.12 227 ASP A C 1
ATOM 1764 O O . ASP A 1 227 ? -5.272 8.520 -17.797 1.00 93.12 227 ASP A O 1
ATOM 1768 N N . ASP A 1 228 ? -5.875 10.643 -18.303 1.00 90.94 228 ASP A N 1
ATOM 1769 C CA . ASP A 1 228 ? -4.750 10.951 -19.195 1.00 90.94 228 ASP A CA 1
ATOM 1770 C C . ASP A 1 228 ? -3.443 11.244 -18.428 1.00 90.94 228 ASP A C 1
ATOM 1772 O O . ASP A 1 228 ? -2.385 11.368 -19.035 1.00 90.94 228 ASP A O 1
ATOM 1776 N N . TYR A 1 229 ? -3.490 11.337 -17.095 1.00 91.62 229 TYR A N 1
ATOM 1777 C CA . TYR A 1 229 ? -2.344 11.627 -16.222 1.00 91.62 229 TYR A CA 1
ATOM 1778 C C . TYR A 1 229 ? -1.767 10.365 -15.570 1.00 91.62 229 TYR A C 1
ATOM 1780 O O . TYR A 1 229 ? -1.081 10.441 -14.549 1.00 91.62 229 TYR A O 1
ATOM 1788 N N . GLY A 1 230 ? -2.074 9.196 -16.134 1.00 94.31 230 GLY A N 1
ATOM 1789 C CA . GLY A 1 230 ? -1.567 7.919 -15.649 1.00 94.31 230 GLY A CA 1
ATOM 1790 C C . GLY A 1 230 ? -2.263 7.409 -14.388 1.00 94.31 230 GLY A C 1
ATOM 1791 O O . GLY A 1 230 ? -1.772 6.456 -13.797 1.00 94.31 230 GLY A O 1
ATOM 1792 N N . ASN A 1 231 ? -3.390 7.978 -13.948 1.00 97.69 231 ASN A N 1
ATOM 1793 C CA . ASN A 1 231 ? -4.140 7.433 -12.816 1.00 97.69 231 ASN A CA 1
ATOM 1794 C C . ASN A 1 231 ? -5.158 6.389 -13.283 1.00 97.69 231 ASN A C 1
ATOM 1796 O O . ASN A 1 231 ? -5.810 6.556 -14.314 1.00 97.69 231 ASN A O 1
ATOM 1800 N N . VAL A 1 232 ? -5.313 5.327 -12.494 1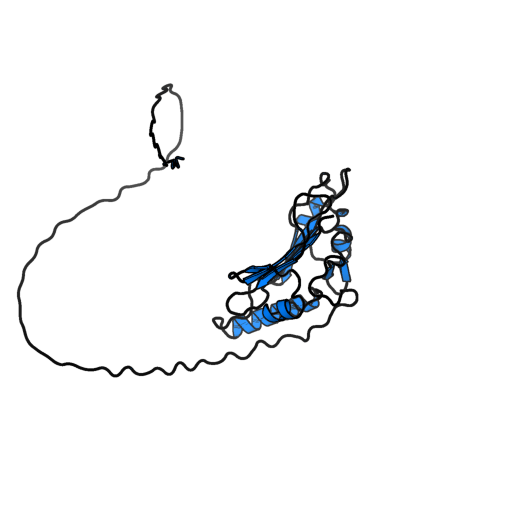.00 98.56 232 VAL A N 1
ATOM 1801 C CA . VAL A 1 232 ? -6.405 4.355 -12.605 1.00 98.56 232 VAL A CA 1
ATOM 1802 C C . VAL A 1 232 ? -6.980 4.130 -11.211 1.00 98.56 232 VAL A C 1
ATOM 1804 O O . VAL A 1 232 ? -6.270 3.698 -10.299 1.00 98.56 232 VAL A O 1
ATOM 1807 N N . GLU A 1 233 ? -8.258 4.445 -11.030 1.00 98.38 233 GLU A N 1
ATOM 1808 C CA . GLU A 1 233 ? -8.943 4.371 -9.741 1.00 98.38 233 GLU A CA 1
ATOM 1809 C C . GLU A 1 233 ? -10.072 3.338 -9.758 1.00 98.38 233 GLU A C 1
ATOM 1811 O O . GLU A 1 233 ? -10.805 3.210 -10.734 1.00 98.38 233 GLU A O 1
ATOM 1816 N N . TYR A 1 234 ? -10.232 2.634 -8.639 1.00 98.44 234 TYR A N 1
ATOM 1817 C CA . TYR A 1 234 ? -11.325 1.702 -8.374 1.00 98.44 234 TYR A CA 1
ATOM 1818 C C . TYR A 1 234 ? -11.954 2.094 -7.047 1.00 98.44 234 TYR A C 1
ATOM 1820 O O . TYR A 1 234 ? -11.285 2.056 -6.011 1.00 98.44 234 TYR A O 1
ATOM 1828 N N . LYS A 1 235 ? -13.230 2.483 -7.059 1.00 97.38 235 LYS A N 1
ATOM 1829 C CA . LYS A 1 235 ? -13.891 3.093 -5.898 1.00 97.38 235 LYS A CA 1
ATOM 1830 C C . LYS A 1 235 ? -15.138 2.332 -5.477 1.00 97.38 235 LYS A C 1
ATOM 1832 O O . LYS A 1 235 ? -15.982 1.988 -6.297 1.00 97.38 235 LYS A O 1
ATOM 1837 N N . ILE A 1 236 ? -15.306 2.198 -4.169 1.00 96.25 236 ILE A N 1
ATOM 1838 C CA . ILE A 1 236 ? -16.542 1.780 -3.516 1.00 96.25 236 ILE A CA 1
ATOM 1839 C C . ILE A 1 236 ? -16.964 2.843 -2.500 1.00 96.25 236 ILE A C 1
ATOM 1841 O O . ILE A 1 236 ? -16.127 3.487 -1.863 1.00 96.25 236 ILE A O 1
ATOM 1845 N N . LYS A 1 237 ? -18.272 3.073 -2.364 1.00 94.75 237 LYS A N 1
ATOM 1846 C CA . LYS A 1 237 ? -18.803 3.997 -1.353 1.00 94.75 237 LYS A CA 1
ATOM 1847 C C . LYS A 1 237 ? -18.720 3.353 0.025 1.00 94.75 237 LYS A C 1
ATOM 1849 O O . LYS A 1 237 ? -19.032 2.177 0.164 1.00 94.75 237 LYS A O 1
ATOM 1854 N N . SER A 1 238 ? -18.317 4.138 1.017 1.00 91.50 238 SER A N 1
ATOM 1855 C CA . SER A 1 238 ? -18.393 3.732 2.421 1.00 91.50 238 SER A CA 1
ATOM 1856 C C . SER A 1 238 ? -19.859 3.638 2.859 1.00 91.50 238 SER A C 1
ATOM 1858 O O . SER A 1 238 ? -20.698 4.426 2.409 1.00 91.50 238 SER A O 1
ATOM 1860 N N . GLU A 1 239 ? -20.176 2.659 3.708 1.00 89.31 239 GLU A N 1
ATOM 1861 C CA . GLU A 1 239 ? -21.523 2.498 4.268 1.00 89.31 239 GLU A CA 1
ATOM 1862 C C . GLU A 1 239 ? -21.715 3.366 5.518 1.00 89.31 239 GLU A C 1
ATOM 1864 O O . GLU A 1 239 ? -22.840 3.769 5.828 1.00 89.31 239 GLU A O 1
ATOM 1869 N N . ARG A 1 240 ? -20.619 3.697 6.216 1.00 89.06 240 ARG A N 1
ATOM 1870 C CA . ARG A 1 240 ? -20.637 4.479 7.458 1.00 89.06 240 ARG A CA 1
ATOM 1871 C C . ARG A 1 240 ? -20.279 5.955 7.286 1.00 89.06 240 ARG A C 1
ATOM 1873 O O . ARG A 1 240 ? -20.831 6.802 7.990 1.00 89.06 240 ARG A O 1
ATOM 1880 N N . TYR A 1 241 ? -19.354 6.274 6.389 1.00 89.06 241 TYR A N 1
ATOM 1881 C CA . TYR A 1 241 ? -18.770 7.602 6.218 1.00 89.06 241 TYR A CA 1
ATOM 1882 C C . TYR A 1 241 ? -19.121 8.219 4.863 1.00 89.06 241 TYR A C 1
ATOM 1884 O O . TYR A 1 241 ? -19.358 7.539 3.866 1.00 89.06 241 TYR A O 1
ATOM 1892 N N . LEU A 1 242 ? -19.125 9.553 4.807 1.00 89.00 242 LEU A N 1
ATOM 1893 C CA . LEU A 1 242 ? -19.215 10.262 3.534 1.00 89.00 242 LEU A CA 1
ATOM 1894 C C . LEU A 1 242 ? -17.882 10.131 2.795 1.00 89.00 242 LEU A C 1
ATOM 1896 O O . LEU A 1 242 ? -16.893 10.737 3.194 1.00 89.00 242 LEU A O 1
ATOM 1900 N N . GLY A 1 243 ? -17.865 9.373 1.702 1.00 90.38 243 GLY A N 1
ATOM 1901 C CA . GLY A 1 243 ? -16.680 9.242 0.861 1.00 90.38 243 GLY A CA 1
ATOM 1902 C C . GLY A 1 243 ? -16.621 7.922 0.105 1.00 90.38 243 GLY A C 1
ATOM 1903 O O . GLY A 1 243 ? -17.565 7.127 0.100 1.00 90.38 243 GLY A O 1
ATOM 1904 N N . THR A 1 244 ? -15.486 7.704 -0.549 1.00 94.00 244 THR A N 1
ATOM 1905 C CA . THR A 1 244 ? -15.171 6.475 -1.280 1.00 94.00 244 THR A CA 1
ATOM 1906 C C . THR A 1 244 ? -13.840 5.915 -0.819 1.00 94.00 244 THR A C 1
ATOM 1908 O O . THR A 1 244 ? -12.906 6.680 -0.598 1.00 94.00 244 THR A O 1
ATOM 1911 N N . SER A 1 245 ? -13.747 4.594 -0.726 1.00 95.81 245 SER A N 1
ATOM 1912 C CA . SER A 1 245 ? -12.496 3.865 -0.512 1.00 95.81 245 SER A CA 1
ATOM 1913 C C . SER A 1 245 ? -12.212 2.951 -1.704 1.00 95.81 245 SER A C 1
ATOM 1915 O O . SER A 1 245 ? -13.057 2.807 -2.587 1.00 95.81 245 SER A O 1
ATOM 1917 N N . GLY A 1 246 ? -11.034 2.341 -1.752 1.00 97.44 246 GLY A N 1
ATOM 1918 C CA . GLY A 1 246 ? -10.625 1.455 -2.833 1.00 97.44 246 GLY A CA 1
ATOM 1919 C C . GLY A 1 246 ? -9.165 1.632 -3.218 1.00 97.44 246 GLY A C 1
ATOM 1920 O O . GLY A 1 246 ? -8.321 1.885 -2.359 1.00 97.44 246 GLY A O 1
ATOM 1921 N N . TYR A 1 247 ? -8.881 1.482 -4.506 1.00 98.69 247 TYR A N 1
ATOM 1922 C CA . TYR A 1 247 ? -7.532 1.455 -5.052 1.00 98.69 247 TYR A CA 1
ATOM 1923 C C . TYR A 1 247 ? -7.299 2.668 -5.942 1.00 98.69 247 TYR A C 1
ATOM 1925 O O . TYR A 1 247 ? -8.164 3.046 -6.731 1.00 98.69 247 TYR A O 1
ATOM 1933 N N . ARG A 1 248 ? -6.105 3.242 -5.854 1.00 98.56 248 ARG A N 1
ATOM 1934 C CA . ARG A 1 248 ? -5.601 4.213 -6.822 1.00 98.56 248 ARG A CA 1
ATOM 1935 C C . ARG A 1 248 ? -4.205 3.797 -7.230 1.00 98.56 248 ARG A C 1
ATOM 1937 O O . ARG A 1 248 ? -3.311 3.765 -6.390 1.00 98.56 248 ARG A O 1
ATOM 1944 N N . PHE A 1 249 ? -4.042 3.528 -8.511 1.00 98.69 249 PHE A N 1
ATOM 1945 C CA . PHE A 1 249 ? -2.764 3.285 -9.153 1.00 98.69 249 PHE A CA 1
ATOM 1946 C C . PHE A 1 249 ? -2.362 4.549 -9.907 1.00 98.69 249 PHE A C 1
ATOM 1948 O O . PHE A 1 249 ? -3.204 5.175 -10.552 1.00 98.69 249 PHE A O 1
ATOM 1955 N N . THR A 1 250 ? -1.090 4.920 -9.841 1.00 98.25 250 THR A N 1
ATOM 1956 C CA . THR A 1 250 ? -0.512 5.936 -1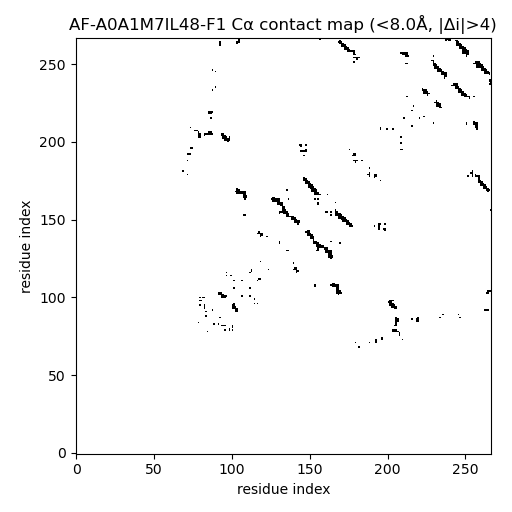0.720 1.00 98.25 250 THR A CA 1
ATOM 1957 C C . THR A 1 250 ? 0.677 5.336 -11.442 1.00 98.25 250 THR A C 1
ATOM 1959 O O . THR A 1 250 ? 1.606 4.795 -10.832 1.00 98.25 250 THR A O 1
ATOM 1962 N N . PHE A 1 251 ? 0.621 5.464 -12.754 1.00 97.88 251 PHE A N 1
ATOM 1963 C CA . PHE A 1 251 ? 1.610 5.011 -13.701 1.00 97.88 251 PHE A CA 1
ATOM 1964 C C . PHE A 1 251 ? 2.411 6.205 -14.200 1.00 97.88 251 PHE A C 1
ATOM 1966 O O . PHE A 1 251 ? 1.908 7.324 -14.300 1.00 97.88 251 PHE A O 1
ATOM 1973 N N . ASP A 1 252 ? 3.677 5.955 -14.482 1.00 95.00 252 ASP A N 1
ATOM 1974 C CA . ASP A 1 252 ? 4.507 6.861 -15.249 1.00 95.00 252 ASP A CA 1
ATOM 1975 C C . ASP A 1 252 ? 3.911 7.053 -16.650 1.00 95.00 252 ASP A C 1
ATOM 1977 O O . ASP A 1 252 ? 3.561 6.070 -17.299 1.00 95.00 252 ASP A O 1
ATOM 1981 N N . THR A 1 253 ? 3.768 8.294 -17.111 1.00 92.06 253 THR A N 1
ATOM 1982 C CA . THR A 1 253 ? 3.061 8.596 -18.368 1.00 92.06 253 THR A CA 1
ATOM 1983 C C . THR A 1 253 ? 3.811 8.154 -19.617 1.00 92.06 253 THR A C 1
ATOM 1985 O O . THR A 1 253 ? 3.184 7.969 -20.655 1.00 92.06 253 THR A O 1
ATOM 1988 N N . ASP A 1 254 ? 5.128 7.987 -19.520 1.00 89.44 254 ASP A N 1
ATOM 1989 C CA . ASP A 1 254 ? 5.985 7.664 -20.657 1.00 89.44 254 ASP A CA 1
ATOM 1990 C C . ASP A 1 254 ? 6.301 6.164 -20.717 1.00 89.44 254 ASP A C 1
ATOM 1992 O O . ASP A 1 254 ? 6.322 5.566 -21.792 1.00 89.44 254 ASP A O 1
ATOM 1996 N N . SER A 1 255 ? 6.521 5.529 -19.560 1.00 90.19 255 SER A N 1
ATOM 1997 C CA . SER A 1 255 ? 6.869 4.101 -19.475 1.00 90.19 255 SER A CA 1
ATOM 1998 C C . SER A 1 255 ? 5.705 3.170 -19.109 1.00 90.19 255 SER A C 1
ATOM 2000 O O . SER A 1 255 ? 5.908 1.950 -19.041 1.00 90.19 255 SER A O 1
ATOM 2002 N N . ASP A 1 256 ? 4.524 3.718 -18.792 1.00 94.06 256 ASP A N 1
ATOM 2003 C CA . ASP A 1 256 ? 3.350 3.012 -18.246 1.00 94.06 256 ASP A CA 1
ATOM 2004 C C . ASP A 1 256 ? 3.661 2.143 -17.011 1.00 94.06 256 ASP A C 1
ATOM 2006 O O . ASP A 1 256 ? 2.894 1.255 -16.634 1.00 94.06 256 ASP A O 1
ATOM 2010 N N . GLN A 1 257 ? 4.806 2.373 -16.362 1.00 95.50 257 GLN A N 1
ATOM 2011 C CA . GLN A 1 257 ? 5.251 1.643 -15.182 1.00 95.50 257 GLN A CA 1
ATOM 2012 C C . GLN A 1 257 ? 4.531 2.159 -13.942 1.00 95.50 257 GLN A C 1
ATOM 2014 O O . GLN A 1 257 ? 4.509 3.364 -13.702 1.00 95.50 257 GLN A O 1
ATOM 2019 N N . MET A 1 258 ? 3.993 1.269 -13.105 1.00 97.38 258 MET A N 1
ATOM 2020 C CA . MET A 1 258 ? 3.424 1.682 -11.823 1.00 97.38 258 MET A CA 1
ATOM 2021 C C . MET A 1 258 ? 4.492 2.381 -10.970 1.00 97.38 258 MET A C 1
ATOM 2023 O O . MET A 1 258 ? 5.540 1.813 -10.672 1.00 97.38 258 MET A O 1
ATOM 2027 N N . ARG A 1 259 ? 4.205 3.617 -10.557 1.00 96.69 259 ARG A N 1
ATOM 2028 C CA . ARG A 1 259 ? 5.043 4.418 -9.646 1.00 96.69 259 ARG A CA 1
ATOM 2029 C C . ARG A 1 259 ? 4.500 4.445 -8.233 1.00 96.69 259 ARG A C 1
ATOM 2031 O O . ARG A 1 259 ? 5.228 4.689 -7.273 1.00 96.69 259 ARG A O 1
ATOM 2038 N N . TYR A 1 260 ? 3.192 4.271 -8.120 1.00 95.06 260 TYR A N 1
ATOM 2039 C CA . TYR A 1 260 ? 2.463 4.472 -6.889 1.00 95.06 260 TYR A CA 1
ATOM 2040 C C . TYR A 1 260 ? 1.192 3.627 -6.894 1.00 95.06 260 TYR A C 1
ATOM 2042 O O . TYR A 1 260 ? 0.473 3.578 -7.891 1.00 95.06 260 TYR A O 1
ATOM 2050 N N . VAL A 1 261 ? 0.896 3.015 -5.750 1.00 98.69 261 VAL A N 1
ATOM 2051 C CA . VAL A 1 261 ? -0.433 2.495 -5.439 1.00 98.69 261 VAL A CA 1
ATOM 2052 C C . VAL A 1 261 ? -0.834 2.921 -4.032 1.00 98.69 261 VAL A C 1
ATOM 2054 O O . VAL A 1 261 ? -0.027 2.862 -3.104 1.00 98.69 261 VAL A O 1
ATOM 2057 N N . SER A 1 262 ? -2.085 3.340 -3.857 1.00 98.56 262 SER A N 1
ATOM 2058 C CA . SER A 1 262 ? -2.723 3.406 -2.543 1.00 98.56 262 SER A CA 1
ATOM 2059 C C . SER A 1 262 ? -3.940 2.514 -2.477 1.00 98.56 262 SER A C 1
ATOM 2061 O O . SER A 1 262 ? -4.760 2.509 -3.397 1.00 98.56 262 SER A O 1
ATOM 2063 N N . ILE A 1 263 ? -4.096 1.862 -1.333 1.00 98.75 263 ILE A N 1
ATOM 2064 C CA . ILE A 1 263 ? -5.267 1.081 -0.972 1.00 98.75 263 ILE A CA 1
ATOM 2065 C C . ILE A 1 263 ? -5.868 1.732 0.267 1.00 98.75 263 ILE A C 1
ATOM 2067 O O . ILE A 1 263 ? -5.175 1.976 1.255 1.00 98.75 263 ILE A O 1
ATOM 2071 N N . THR A 1 264 ? -7.156 2.036 0.197 1.00 98.31 264 THR A N 1
ATOM 2072 C CA . THR A 1 264 ? -7.922 2.622 1.296 1.00 98.31 264 THR A CA 1
ATOM 2073 C C . THR A 1 264 ? -9.017 1.670 1.741 1.00 98.31 264 THR A C 1
ATOM 2075 O O . THR A 1 264 ? -9.667 0.996 0.933 1.00 98.31 264 THR A O 1
ATOM 2078 N N . TRP A 1 265 ? -9.259 1.659 3.042 1.00 97.31 265 TRP A N 1
ATOM 2079 C CA . TRP A 1 265 ? -10.366 0.997 3.691 1.00 97.31 265 TRP A CA 1
ATOM 2080 C C . TRP A 1 265 ? -11.149 1.982 4.537 1.00 97.31 265 TRP A C 1
ATOM 2082 O O . TRP A 1 265 ? -10.606 2.662 5.402 1.00 97.31 265 TRP A O 1
ATOM 2092 N N . MET A 1 266 ? -12.448 2.029 4.268 1.00 92.38 266 MET A N 1
ATOM 2093 C CA . MET A 1 266 ? -13.427 2.697 5.105 1.00 92.38 266 MET A CA 1
ATOM 2094 C C . MET A 1 266 ? -14.620 1.750 5.275 1.00 92.38 266 MET A C 1
ATOM 2096 O O . MET A 1 266 ? -15.067 1.200 4.261 1.00 92.38 266 MET A O 1
ATOM 2100 N N . PRO A 1 267 ? -15.102 1.548 6.514 1.00 85.25 267 PRO A N 1
ATOM 2101 C CA . PRO A 1 267 ? -16.278 0.733 6.805 1.00 85.25 267 PRO A CA 1
ATOM 2102 C C . PRO A 1 267 ? -17.580 1.393 6.343 1.00 85.25 267 PRO A C 1
ATOM 2104 O O . PRO A 1 267 ? -17.569 2.577 5.940 1.00 85.25 267 PRO A O 1
#

Organism: Ruminococcus flavefaciens (NCBI:txid1265)

Solvent-accessible surface area (backbone atoms only — not comparable to full-atom values): 16779 Å² total; per-residue (Å²): 140,82,88,82,86,87,82,88,80,89,81,88,81,87,83,89,85,81,92,82,88,78,92,83,86,86,89,89,81,90,90,84,85,86,88,88,85,90,89,87,87,90,8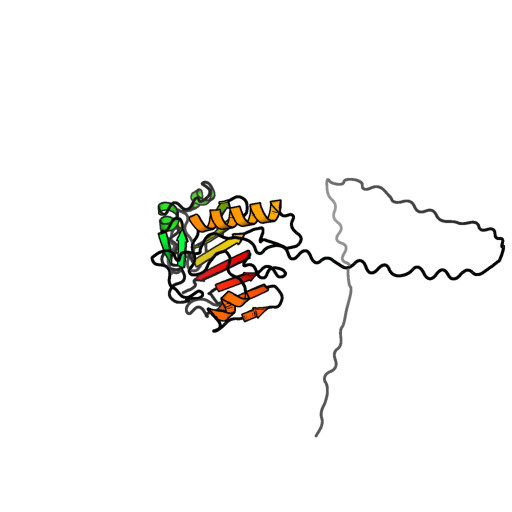6,86,89,84,91,86,87,90,78,90,79,92,73,87,73,77,82,77,78,76,74,80,77,75,73,77,73,76,78,86,85,73,74,85,80,72,81,49,77,87,57,55,85,51,73,73,41,92,92,65,42,54,41,26,46,71,69,46,72,40,40,53,67,65,35,23,47,44,55,43,51,79,59,64,54,71,60,50,73,74,72,57,73,52,35,81,40,72,33,51,51,74,33,65,52,75,76,47,68,27,72,77,52,99,53,31,35,41,34,37,28,29,31,24,86,46,92,53,77,36,37,43,34,71,14,18,26,26,31,43,30,45,37,41,80,64,67,63,47,89,93,48,56,70,69,56,31,52,52,36,46,52,52,50,48,56,44,55,69,38,48,42,45,45,51,58,81,79,37,38,57,68,60,48,47,71,73,43,57,80,68,60,50,70,55,96,79,28,38,39,34,36,77,43,74,32,84,75,49,96,55,69,27,36,41,40,38,32,26,38,82,86,63,33,35,43,34,34,40,36,43,40,47,60,86

Foldseek 3Di:
DDDDDDDDDDDDDDDDDDDDDDDDDDDDDDDDDDDDDDDDDDDDDDDDDDDDDDDPDPPPPPPPPPPPPDDDDADDDDAQPPADLAQWDQPFQWKFFLSRIAGFPPQFLLNCVVVVQDFDPVVVPQQQPWDAAQDKDPKTWGDQDPFKIKIWIFGRPDNDTDGRRGGGTFKIKIFGNDAQDPPDDPVVNVVRSVVQNSSSSTIGHSDRQFDAPVNNCVRPVPQWDDDLQQKTWHWDAAPPDGDTFTKIWGADNHPSGTGMMMGGDDD

Secondary structure (DSSP, 8-state):
----PPPP------------------------------------------------------------PPPP--PPP-PPTTS-S-SS-SSS-EEEETTEEEETTT-BHHHHHHTT----TTGGGGTTSEEPTT-BPPPEEEE-SSSEEEEEEEB--SSS-EEGGGSBEEEEEEEES----TTS-HHHHHHHHHHHHHHHHHEE-SS-TT-BHHHHHHH--TT-EE-TTSEEEEEEE-SSSSSEEEEEEEE-TTT-BEEEEEEE---

Sequence (267 aa):
MKKQLLAIALVAMMGLTACGESESSKKEKSDKKEAETTTVAETTEEKTTETEEETTTEASSEEETTTSAAAPEYDEFKLVDGLGDKYVDFDNRAFAYDGKVYKLGEATLQDLIDGGIPFDKNDLNNIDNNVNSNYETSTYTVQINDYTSLQFQFINATDEGKKEKECPVSYVRWATIYTPHADYSESINNETIANLNDCAKHVGFSFPLTLKKDELLEKAPDGAEADDYGNVEYKIKSERYLGTSGYRFTFDTDSDQMRYVSITWMP

Nearest PDB structures (foldseek):
  6v04-assembly1_A  TM=2.727E-01  e=5.906E-02  Micromonospora chersina
  1xa1-assembly3_C  TM=3.503E-01  e=2.243E+00  Staphylococcus aureus
  4zhx-assembly1_A  TM=4.140E-01  e=6.341E+00  Homo sapiens
  8bmv-assembly1_A  TM=2.368E-01  e=3.360E+00  Pseudomonas putida KT2440
  4poi-assembly1_A  TM=1.954E-01  e=2.376E+00  Bacteroides caccae ATCC 43185